Protein AF-A0A183FM15-F1 (afdb_monomer)

Structure (mmCIF, N/CA/C/O backbone):
data_AF-A0A183FM15-F1
#
_entry.id   AF-A0A183FM15-F1
#
loop_
_atom_site.group_PDB
_atom_site.id
_atom_site.type_symbol
_atom_site.label_atom_id
_atom_site.label_alt_id
_atom_site.label_comp_id
_atom_site.label_asym_id
_atom_site.label_entity_id
_atom_site.label_seq_id
_atom_site.pdbx_PDB_ins_code
_atom_site.Cartn_x
_atom_site.Cartn_y
_atom_site.Cartn_z
_atom_site.occupancy
_atom_site.B_iso_or_equiv
_atom_site.auth_seq_id
_atom_site.auth_comp_id
_atom_site.auth_asym_id
_atom_site.auth_atom_id
_atom_site.pdbx_PDB_model_num
ATOM 1 N N . MET A 1 1 ? -19.525 -18.033 -9.814 1.00 33.06 1 MET A N 1
ATOM 2 C CA . MET A 1 1 ? -18.893 -18.581 -11.032 1.00 33.06 1 MET A CA 1
ATOM 3 C C . MET A 1 1 ? -17.679 -17.726 -11.355 1.00 33.06 1 MET A C 1
ATOM 5 O O . MET A 1 1 ? -17.837 -16.524 -11.464 1.00 33.06 1 MET A O 1
ATOM 9 N N . ALA A 1 2 ? -16.515 -18.381 -11.369 1.00 27.75 2 ALA A N 1
ATOM 10 C CA . ALA A 1 2 ? -15.195 -18.027 -11.904 1.00 27.75 2 ALA A CA 1
ATOM 11 C C . ALA A 1 2 ? -14.750 -16.550 -12.046 1.00 27.75 2 ALA A C 1
ATOM 13 O O . ALA A 1 2 ? -15.347 -15.742 -12.746 1.00 27.75 2 ALA A O 1
ATOM 14 N N . ALA A 1 3 ? -13.592 -16.297 -11.431 1.00 31.48 3 ALA A N 1
ATOM 15 C CA . ALA A 1 3 ? -12.731 -15.124 -11.495 1.00 31.48 3 ALA A CA 1
ATOM 16 C C . ALA A 1 3 ? -12.462 -14.565 -12.906 1.00 31.48 3 ALA A C 1
ATOM 18 O O . ALA A 1 3 ? -12.128 -15.308 -13.826 1.00 31.48 3 ALA A O 1
ATOM 19 N N . LEU A 1 4 ? -12.442 -13.233 -13.011 1.00 40.84 4 LEU A N 1
ATOM 20 C CA . LEU A 1 4 ? -11.706 -12.497 -14.042 1.00 40.84 4 LEU A CA 1
ATOM 21 C C . LEU A 1 4 ? -10.477 -11.833 -13.401 1.00 40.84 4 LEU A C 1
ATOM 23 O O . LEU A 1 4 ? -10.386 -10.617 -13.299 1.00 40.84 4 LEU A O 1
ATOM 27 N N . ASN A 1 5 ? -9.527 -12.656 -12.952 1.00 41.09 5 ASN A N 1
ATOM 28 C CA . ASN A 1 5 ? -8.159 -12.213 -12.681 1.00 41.09 5 ASN A CA 1
ATOM 29 C C . ASN A 1 5 ? -7.360 -12.347 -13.982 1.00 41.09 5 ASN A C 1
ATOM 31 O O . ASN A 1 5 ? -6.697 -13.358 -14.210 1.00 41.09 5 ASN A O 1
ATOM 35 N N . GLY A 1 6 ? -7.469 -11.351 -14.861 1.00 38.94 6 GLY A N 1
ATOM 36 C CA . GLY A 1 6 ? -6.553 -11.195 -15.990 1.00 38.94 6 GLY A CA 1
ATOM 37 C C . GLY A 1 6 ? -5.260 -10.544 -15.503 1.00 38.94 6 GLY A C 1
ATOM 38 O O . GLY A 1 6 ? -5.298 -9.491 -14.874 1.00 38.94 6 GLY A O 1
ATOM 39 N N . ASN A 1 7 ? -4.116 -11.176 -15.750 1.00 48.12 7 ASN A N 1
ATOM 40 C CA . ASN A 1 7 ? -2.805 -10.643 -15.392 1.00 48.12 7 ASN A CA 1
ATOM 41 C C . ASN A 1 7 ? -2.542 -9.343 -16.182 1.00 48.12 7 ASN A C 1
ATOM 43 O O . ASN A 1 7 ? -2.757 -9.309 -17.391 1.00 48.12 7 ASN A O 1
ATOM 47 N N . LEU A 1 8 ? -2.037 -8.284 -15.539 1.00 45.34 8 LEU A N 1
ATOM 48 C CA . LEU A 1 8 ? -1.650 -7.024 -16.201 1.00 45.34 8 LEU A CA 1
ATOM 49 C C . LEU A 1 8 ? -0.622 -7.255 -17.333 1.00 45.34 8 LEU A C 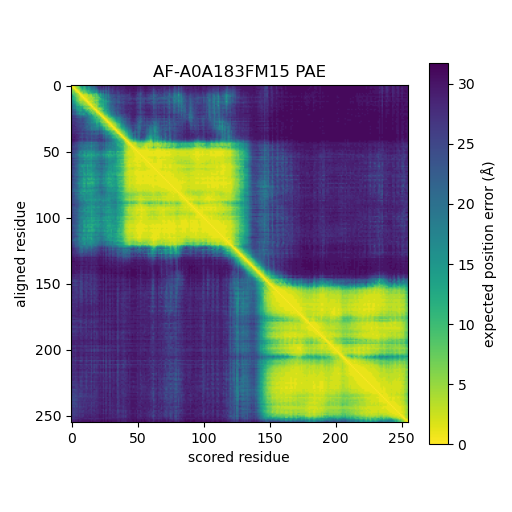1
ATOM 51 O O . LEU A 1 8 ? -0.590 -6.525 -18.323 1.00 45.34 8 LEU A O 1
ATOM 55 N N . ALA A 1 9 ? 0.167 -8.334 -17.238 1.00 48.84 9 ALA A N 1
ATOM 56 C CA . ALA A 1 9 ? 1.043 -8.794 -18.316 1.00 48.84 9 ALA A CA 1
ATOM 57 C C . ALA A 1 9 ? 0.271 -9.278 -19.562 1.00 48.84 9 ALA A C 1
ATOM 59 O O . ALA A 1 9 ? 0.724 -9.036 -20.681 1.00 48.84 9 ALA A O 1
ATOM 60 N N . ASP A 1 10 ? -0.896 -9.901 -19.379 1.00 41.28 10 ASP A N 1
ATOM 61 C CA . ASP A 1 10 ? -1.760 -10.376 -20.469 1.00 41.28 10 ASP A CA 1
ATOM 62 C C . ASP A 1 10 ? -2.528 -9.208 -21.115 1.00 41.28 10 ASP A C 1
ATOM 64 O O . ASP A 1 10 ? -2.767 -9.208 -22.323 1.00 41.28 10 ASP A O 1
ATOM 68 N N . GLN A 1 11 ? -2.856 -8.161 -20.347 1.00 42.97 11 GLN A N 1
ATOM 69 C CA . GLN A 1 11 ? -3.467 -6.933 -20.878 1.00 42.97 11 GLN A CA 1
ATOM 70 C C . GLN A 1 11 ? -2.485 -6.116 -21.739 1.00 42.97 11 GLN A C 1
ATOM 72 O O . GLN A 1 11 ? -2.862 -5.640 -22.812 1.00 42.97 11 GLN A O 1
ATOM 77 N N . LEU A 1 12 ? -1.207 -6.036 -21.344 1.00 50.72 12 LEU A N 1
ATOM 78 C CA . LEU A 1 12 ? -0.145 -5.411 -22.148 1.00 50.72 12 LEU A CA 1
ATOM 79 C C . LEU A 1 12 ? 0.210 -6.231 -23.402 1.00 50.72 12 LEU A C 1
ATOM 81 O O . LEU A 1 12 ? 0.475 -5.657 -24.460 1.00 50.72 12 LEU A O 1
ATOM 85 N N . GLN A 1 13 ? 0.163 -7.567 -23.330 1.00 47.91 13 GLN A N 1
ATOM 86 C CA . GLN A 1 13 ? 0.315 -8.427 -24.513 1.00 47.91 13 GLN A CA 1
ATOM 87 C C . GLN A 1 13 ? -0.858 -8.284 -25.494 1.00 47.91 13 GLN A C 1
ATOM 89 O O . GLN A 1 13 ? -0.636 -8.266 -26.705 1.00 47.91 13 GLN A O 1
ATOM 94 N N . ASN A 1 14 ? -2.084 -8.095 -25.000 1.00 39.09 14 ASN A N 1
ATOM 95 C CA . ASN A 1 14 ? -3.244 -7.846 -25.857 1.00 39.09 14 ASN A CA 1
ATOM 96 C C . ASN A 1 14 ? -3.204 -6.466 -26.539 1.00 39.09 14 ASN A C 1
ATOM 98 O O . ASN A 1 14 ? -3.575 -6.368 -27.709 1.00 39.09 14 ASN A O 1
ATOM 102 N N . GLN A 1 15 ? -2.671 -5.420 -25.898 1.00 42.69 15 GLN A N 1
ATOM 103 C CA . GLN A 1 15 ? -2.445 -4.128 -26.570 1.00 42.69 15 GLN A CA 1
ATOM 104 C C . GLN A 1 15 ? -1.377 -4.192 -27.676 1.00 42.69 15 GLN A C 1
ATOM 106 O O . GLN A 1 15 ? -1.502 -3.498 -28.685 1.00 42.69 15 GLN A O 1
ATOM 111 N N . LEU A 1 16 ? -0.365 -5.057 -27.538 1.00 45.75 16 LEU A N 1
ATOM 112 C CA . LEU A 1 16 ? 0.622 -5.322 -28.594 1.00 45.75 16 LEU A CA 1
ATOM 113 C C . LEU A 1 16 ? 0.024 -6.086 -29.788 1.00 45.75 16 LEU A C 1
ATOM 115 O O . LEU A 1 16 ? 0.563 -6.008 -30.887 1.00 45.75 16 LEU A O 1
ATOM 119 N N . SER A 1 17 ? -1.088 -6.806 -29.614 1.00 37.91 17 SER A N 1
ATOM 120 C CA . SER A 1 17 ? -1.775 -7.475 -30.730 1.00 37.91 17 SER A CA 1
ATOM 121 C C . SER A 1 17 ? -2.617 -6.506 -31.572 1.00 37.91 17 SER A C 1
ATOM 123 O O . SER A 1 17 ? -2.637 -6.615 -32.796 1.00 37.91 17 SER A O 1
ATOM 125 N N . TYR A 1 18 ? -3.226 -5.492 -30.944 1.00 32.97 18 TYR A N 1
ATOM 126 C CA . TYR A 1 18 ? -4.086 -4.517 -31.627 1.00 32.97 18 TYR A CA 1
ATOM 127 C C . TYR A 1 18 ? -3.313 -3.492 -32.473 1.00 32.97 18 TYR A C 1
ATOM 129 O O . TYR A 1 18 ? -3.820 -3.042 -33.497 1.00 32.97 18 TYR A O 1
ATOM 137 N N . THR A 1 19 ? -2.075 -3.147 -32.107 1.00 40.25 19 THR A N 1
ATOM 138 C CA . THR A 1 19 ? -1.231 -2.219 -32.887 1.00 40.25 19 THR A CA 1
ATOM 139 C C . THR A 1 19 ? -0.545 -2.878 -34.088 1.00 40.25 19 THR A C 1
ATOM 141 O O . THR A 1 19 ? -0.172 -2.186 -35.035 1.00 40.25 19 THR A O 1
ATOM 144 N N . ASN A 1 20 ? -0.426 -4.210 -34.096 1.00 40.94 20 ASN A N 1
ATOM 145 C CA . ASN A 1 20 ? 0.216 -4.975 -35.172 1.00 40.94 20 ASN A CA 1
ATOM 146 C C . ASN A 1 20 ? -0.693 -5.263 -36.383 1.00 40.94 20 ASN A C 1
ATOM 148 O O . ASN A 1 20 ? -0.202 -5.726 -37.407 1.00 40.94 20 ASN A O 1
ATOM 152 N N . LEU A 1 21 ? -1.995 -4.964 -36.317 1.00 39.78 21 LEU A N 1
ATOM 153 C CA . LEU A 1 21 ? -2.922 -5.187 -37.439 1.00 39.78 21 LEU A CA 1
ATOM 154 C C . LEU A 1 21 ? -3.028 -4.013 -38.427 1.00 39.78 21 LEU A C 1
ATOM 156 O O . LEU A 1 21 ? -3.631 -4.178 -39.483 1.00 39.78 21 LEU A O 1
ATOM 160 N N . GLN A 1 22 ? -2.448 -2.844 -38.130 1.00 41.50 22 GLN A N 1
ATOM 161 C CA . GLN A 1 22 ? -2.598 -1.649 -38.981 1.00 41.50 22 GLN A CA 1
ATOM 162 C C . GLN A 1 22 ? -1.353 -1.239 -39.771 1.00 41.50 22 GLN A C 1
ATOM 164 O O . GLN A 1 22 ? -1.470 -0.412 -40.667 1.00 41.50 22 GLN A O 1
ATOM 169 N N . ASN A 1 23 ? -0.186 -1.832 -39.523 1.00 41.31 23 ASN A N 1
ATOM 170 C CA . ASN A 1 23 ? 1.022 -1.540 -40.294 1.00 41.31 23 ASN A CA 1
ATOM 171 C C . ASN A 1 23 ? 1.706 -2.855 -40.652 1.00 41.31 23 ASN A C 1
ATOM 173 O O . ASN A 1 23 ? 2.381 -3.439 -39.811 1.00 41.31 23 ASN A O 1
ATOM 177 N N . GLY A 1 24 ? 1.493 -3.322 -41.886 1.00 35.66 24 GLY A N 1
ATOM 178 C CA . GLY A 1 24 ? 2.032 -4.570 -42.435 1.00 35.66 24 GLY A CA 1
ATOM 179 C C . GLY A 1 24 ? 3.560 -4.604 -42.503 1.00 35.66 24 GLY A C 1
A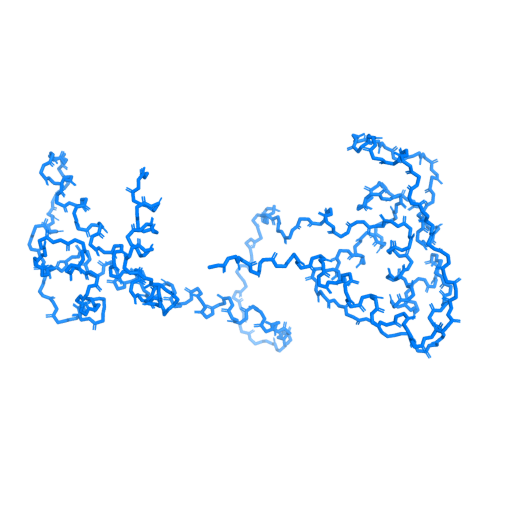TOM 180 O O . GLY A 1 24 ? 4.146 -4.529 -43.579 1.00 35.66 24 GLY A O 1
ATOM 181 N N . VAL A 1 25 ? 4.205 -4.729 -41.347 1.00 39.06 25 VAL A N 1
ATOM 182 C CA . VAL A 1 25 ? 5.622 -5.038 -41.204 1.00 39.06 25 VAL A CA 1
ATOM 183 C C . VAL A 1 25 ? 5.695 -6.472 -40.696 1.00 39.06 25 VAL A C 1
ATOM 185 O O . VAL A 1 25 ? 5.406 -6.737 -39.532 1.00 39.06 25 VAL A O 1
ATOM 188 N N . ASP A 1 26 ? 6.072 -7.398 -41.578 1.00 33.69 26 ASP A N 1
ATOM 189 C CA . ASP A 1 26 ? 6.400 -8.783 -41.229 1.00 33.69 26 ASP A CA 1
ATOM 190 C C . ASP A 1 26 ? 7.630 -8.812 -40.305 1.00 33.69 26 ASP A C 1
ATOM 192 O O . ASP A 1 26 ? 8.767 -9.055 -40.717 1.00 33.69 26 ASP A O 1
ATOM 196 N N . ILE A 1 27 ? 7.418 -8.558 -39.015 1.00 41.34 27 ILE A N 1
ATOM 197 C CA . ILE A 1 27 ? 8.389 -8.888 -37.979 1.00 41.34 27 ILE A CA 1
ATOM 198 C C . ILE A 1 27 ? 8.186 -10.367 -37.682 1.00 41.34 27 ILE A C 1
ATOM 200 O O . ILE A 1 27 ? 7.326 -10.751 -36.888 1.00 41.34 27 ILE A O 1
ATOM 204 N N . LYS A 1 28 ? 8.986 -11.217 -38.336 1.00 34.47 28 LYS A N 1
ATOM 205 C CA . LYS A 1 28 ? 9.075 -12.633 -37.970 1.00 34.47 28 LYS A CA 1
ATOM 206 C C . LYS A 1 28 ? 9.344 -12.725 -36.463 1.00 34.47 28 LYS A C 1
ATOM 208 O O . LYS A 1 28 ? 10.346 -12.164 -36.009 1.00 34.47 28 LYS A O 1
ATOM 213 N N . PRO A 1 29 ? 8.506 -13.431 -35.684 1.00 35.16 29 PRO A N 1
ATOM 214 C CA . PRO A 1 29 ? 8.781 -13.666 -34.278 1.00 35.16 29 PRO A CA 1
ATOM 215 C C . PRO A 1 29 ? 10.111 -14.410 -34.184 1.00 35.16 29 PRO A C 1
ATOM 217 O O . PRO A 1 29 ? 10.229 -15.542 -34.657 1.00 35.16 29 PRO A O 1
ATOM 220 N N . PHE A 1 30 ? 11.135 -13.784 -33.603 1.00 38.97 30 PHE A N 1
ATOM 221 C CA . PHE A 1 30 ? 12.316 -14.533 -33.208 1.00 38.97 30 PHE A CA 1
ATOM 222 C C . PHE A 1 30 ? 11.880 -15.453 -32.069 1.00 38.97 30 PHE A C 1
ATOM 224 O O . PHE A 1 30 ? 11.648 -15.009 -30.944 1.00 38.97 30 PHE A O 1
ATOM 231 N N . ALA A 1 31 ? 11.680 -16.731 -32.390 1.00 36.25 31 ALA A N 1
ATOM 232 C CA . ALA A 1 31 ? 11.340 -17.742 -31.408 1.00 36.25 31 ALA A CA 1
ATOM 233 C C . ALA A 1 31 ? 12.449 -17.771 -30.342 1.00 36.25 31 ALA A C 1
ATOM 235 O O . ALA A 1 31 ? 13.625 -17.919 -30.694 1.00 36.25 31 ALA A O 1
ATOM 236 N N . PRO A 1 32 ? 12.126 -17.625 -29.046 1.00 39.53 32 PRO A N 1
ATOM 237 C CA . PRO A 1 32 ? 13.137 -17.727 -28.012 1.00 39.53 32 PRO A CA 1
ATOM 238 C C . PRO A 1 32 ? 13.682 -19.156 -28.017 1.00 39.53 32 PRO A C 1
ATOM 240 O O . PRO A 1 32 ? 12.968 -20.111 -27.708 1.00 39.53 32 PRO A O 1
ATOM 243 N N . SER A 1 33 ? 14.956 -19.301 -28.389 1.00 33.72 33 SER A N 1
ATOM 244 C CA . SER A 1 33 ? 15.674 -20.568 -28.276 1.00 33.72 33 SER A CA 1
ATOM 245 C C . SER A 1 33 ? 15.550 -21.108 -26.837 1.00 33.72 33 SER A C 1
ATOM 247 O O . SER A 1 33 ? 15.727 -20.335 -25.885 1.00 33.72 33 SER A O 1
ATOM 249 N N . PRO A 1 34 ? 15.284 -22.417 -26.638 1.00 39.69 34 PRO A N 1
ATOM 250 C CA . PRO A 1 34 ? 15.091 -23.030 -25.316 1.00 39.69 34 PRO A CA 1
ATOM 251 C C . PRO A 1 34 ? 16.274 -22.871 -24.344 1.00 39.69 34 PRO A C 1
ATOM 253 O O . PRO A 1 34 ? 16.141 -23.153 -23.152 1.00 39.69 34 PRO A O 1
ATOM 256 N N . SER A 1 35 ? 17.428 -22.400 -24.820 1.00 40.78 35 SER A N 1
ATOM 257 C CA . SER A 1 35 ? 18.676 -22.355 -24.056 1.00 40.78 35 SER A CA 1
ATOM 258 C C . SER A 1 35 ? 18.833 -21.153 -23.112 1.00 40.78 35 SER A C 1
ATOM 260 O O . SER A 1 35 ? 19.765 -21.156 -22.314 1.00 40.78 35 SER A O 1
ATOM 262 N N . TYR A 1 36 ? 17.942 -20.149 -23.123 1.00 46.47 36 TYR A N 1
ATOM 263 C CA . TYR A 1 36 ? 18.077 -18.980 -22.225 1.00 46.47 36 TYR A CA 1
ATOM 264 C C . TYR A 1 36 ? 17.435 -19.168 -20.837 1.00 46.47 36 TYR A C 1
ATOM 266 O O . TYR A 1 36 ? 17.672 -18.385 -19.920 1.00 46.47 36 TYR A O 1
ATOM 274 N N . LYS A 1 37 ? 16.632 -20.226 -20.640 1.00 40.34 37 LYS A N 1
ATOM 275 C CA . LYS A 1 37 ? 15.899 -20.462 -19.378 1.00 40.34 37 LYS A CA 1
ATOM 276 C C . LYS A 1 37 ? 16.692 -21.202 -18.295 1.00 40.34 37 LYS A C 1
ATOM 278 O O . LYS A 1 37 ? 16.152 -21.464 -17.223 1.00 40.34 37 LYS A O 1
ATOM 283 N N . ARG A 1 38 ? 17.973 -21.511 -18.510 1.00 43.22 38 ARG A N 1
ATOM 284 C CA . ARG A 1 38 ? 18.841 -22.073 -17.464 1.00 43.22 38 ARG A CA 1
ATOM 285 C C . ARG A 1 38 ? 20.051 -21.169 -17.247 1.00 43.22 38 ARG A C 1
ATOM 287 O O . ARG A 1 38 ? 20.854 -20.990 -18.150 1.00 43.22 38 ARG A O 1
ATOM 294 N N . MET A 1 39 ? 20.200 -20.707 -16.000 1.00 45.22 39 MET A N 1
ATOM 295 C CA . MET A 1 39 ? 21.363 -20.011 -15.414 1.00 45.22 39 MET A CA 1
ATOM 296 C C . MET A 1 39 ? 21.304 -18.472 -15.341 1.00 45.22 39 MET A C 1
ATOM 298 O O . MET A 1 39 ? 22.256 -17.787 -15.699 1.00 45.22 39 MET A O 1
ATOM 302 N N . ALA A 1 40 ? 20.263 -17.924 -14.706 1.00 46.84 40 ALA A N 1
ATOM 303 C CA . ALA A 1 40 ? 20.297 -16.577 -14.111 1.00 46.84 40 ALA A CA 1
ATOM 304 C C . ALA A 1 40 ? 21.037 -16.550 -12.748 1.00 46.84 40 ALA A C 1
ATOM 306 O O . ALA A 1 40 ? 20.628 -15.878 -11.804 1.00 46.84 40 ALA A O 1
ATOM 307 N N . GLN A 1 41 ? 22.133 -17.304 -12.617 1.00 51.22 41 GLN A N 1
ATOM 308 C CA . GLN A 1 41 ? 23.032 -17.231 -11.463 1.00 51.22 41 GLN A CA 1
ATOM 309 C C . GLN A 1 41 ? 24.186 -16.291 -11.807 1.00 51.22 41 GLN A C 1
ATOM 311 O O . GLN A 1 41 ? 25.064 -16.678 -12.566 1.00 51.22 41 GLN A O 1
ATOM 316 N N . ARG A 1 42 ? 24.154 -15.060 -11.269 1.00 55.34 42 ARG A N 1
ATOM 317 C CA . ARG A 1 42 ? 25.281 -14.113 -11.082 1.00 55.34 42 ARG A CA 1
ATOM 318 C C . ARG A 1 42 ? 26.471 -14.229 -12.063 1.00 55.34 42 ARG A C 1
ATOM 320 O O . ARG A 1 42 ? 27.624 -14.191 -11.634 1.00 55.34 42 ARG A O 1
ATOM 327 N N . ARG A 1 43 ? 26.242 -14.341 -13.374 1.00 69.19 43 ARG A N 1
ATOM 328 C CA . ARG A 1 43 ? 27.341 -14.305 -14.346 1.00 69.19 43 ARG A CA 1
ATOM 329 C C . ARG A 1 43 ? 27.817 -12.863 -14.468 1.00 69.19 43 ARG A C 1
ATOM 331 O O . ARG A 1 43 ? 27.022 -11.970 -14.760 1.00 69.19 43 ARG A O 1
ATOM 338 N N . LYS A 1 44 ? 29.107 -12.630 -14.218 1.00 76.25 44 LYS A N 1
ATOM 339 C CA . LYS A 1 44 ? 29.750 -11.371 -14.605 1.00 76.25 44 LYS A CA 1
ATOM 340 C C . LYS A 1 44 ? 29.701 -11.280 -16.131 1.00 76.25 44 LYS A C 1
ATOM 342 O O . 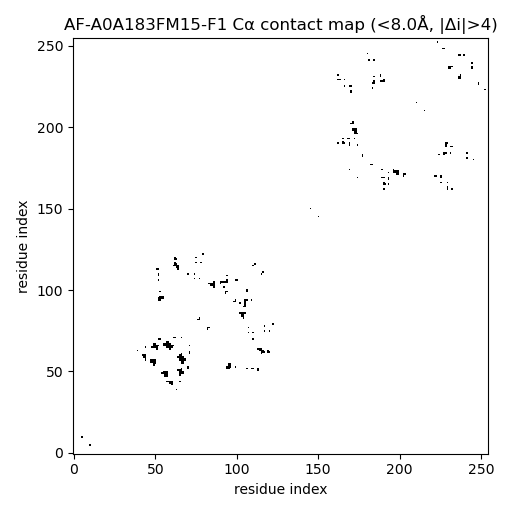LYS A 1 44 ? 29.904 -12.281 -16.815 1.00 76.25 44 LYS A O 1
ATOM 347 N N . VAL A 1 45 ? 29.375 -10.100 -16.641 1.00 84.94 45 VAL A N 1
ATOM 348 C CA . VAL A 1 45 ? 29.479 -9.820 -18.074 1.00 84.94 45 VAL A CA 1
ATOM 349 C C . VAL A 1 45 ? 30.962 -9.892 -18.467 1.00 84.94 45 VAL A C 1
ATOM 351 O O . VAL A 1 45 ? 31.779 -9.384 -17.694 1.00 84.94 45 VAL A O 1
ATOM 354 N N . PRO A 1 46 ? 31.324 -10.539 -19.593 1.00 86.25 46 PRO A N 1
ATOM 355 C CA . PRO A 1 46 ? 32.697 -10.545 -20.089 1.00 86.25 46 PRO A CA 1
ATOM 356 C C . PRO A 1 46 ? 33.261 -9.131 -20.240 1.00 86.25 46 PRO A C 1
ATOM 358 O O . PRO A 1 46 ? 32.539 -8.182 -20.552 1.00 86.25 46 PRO A O 1
ATOM 361 N N . GLU A 1 47 ? 34.561 -8.981 -20.009 1.00 84.88 47 GLU A N 1
ATOM 362 C CA . GLU A 1 47 ? 35.231 -7.699 -20.200 1.00 84.88 47 GLU A CA 1
ATOM 363 C C . GLU A 1 47 ? 35.155 -7.279 -21.675 1.00 84.88 47 GLU A C 1
ATOM 365 O O . GLU A 1 47 ? 35.408 -8.080 -22.572 1.00 84.88 47 GLU A O 1
ATOM 370 N N . GLY A 1 48 ? 34.754 -6.031 -21.925 1.00 88.44 48 GLY A N 1
ATOM 371 C CA . GLY A 1 48 ? 34.572 -5.509 -23.282 1.00 88.44 48 GLY A CA 1
ATOM 372 C C . GLY A 1 48 ? 33.228 -5.837 -23.947 1.00 88.44 48 GLY A C 1
ATOM 373 O O . GLY A 1 48 ? 32.997 -5.375 -25.062 1.00 88.44 48 GLY A O 1
ATOM 374 N N . GLU A 1 49 ? 32.321 -6.566 -23.287 1.00 93.88 49 GLU A N 1
ATOM 375 C CA . GLU A 1 49 ? 30.978 -6.821 -23.826 1.00 93.88 49 GLU A CA 1
ATOM 376 C C . GLU A 1 49 ? 30.213 -5.508 -24.066 1.00 93.88 49 GLU A C 1
ATOM 378 O O . GLU A 1 49 ? 30.210 -4.587 -23.237 1.00 93.88 49 GLU A O 1
ATOM 383 N N . LEU A 1 50 ? 29.507 -5.428 -25.194 1.00 96.88 50 LEU A N 1
ATOM 384 C CA . LEU A 1 50 ? 28.737 -4.249 -25.573 1.00 96.88 50 LEU A CA 1
ATOM 385 C C . LEU A 1 50 ? 27.270 -4.366 -25.150 1.00 96.88 50 LEU A C 1
ATOM 387 O O . LEU A 1 50 ? 26.662 -5.429 -25.112 1.00 96.88 50 LEU A O 1
ATOM 391 N N . CYS A 1 51 ? 26.664 -3.225 -24.846 1.00 97.62 51 CYS A N 1
ATOM 392 C CA . CYS A 1 51 ? 25.250 -3.106 -24.534 1.00 97.62 51 CYS A CA 1
ATOM 393 C C . CYS A 1 51 ? 24.414 -3.496 -25.754 1.00 97.62 51 CYS A C 1
ATOM 395 O O . CYS A 1 51 ? 24.444 -2.789 -26.762 1.00 97.62 51 CYS A O 1
ATOM 397 N N . ALA A 1 52 ? 23.576 -4.525 -25.620 1.00 96.88 52 ALA A N 1
ATOM 398 C CA . ALA A 1 52 ? 22.734 -5.024 -26.710 1.00 96.88 52 ALA A CA 1
ATOM 399 C C . ALA A 1 52 ? 21.805 -3.947 -27.318 1.00 96.88 52 ALA A C 1
ATOM 401 O O . ALA A 1 52 ? 21.405 -4.030 -28.476 1.00 96.88 52 ALA A O 1
ATOM 402 N N . VAL A 1 53 ? 21.480 -2.892 -26.560 1.00 97.94 53 VAL A N 1
ATOM 403 C CA . VAL A 1 53 ? 20.590 -1.811 -27.012 1.00 97.94 53 VAL A CA 1
ATOM 404 C C . VAL A 1 53 ? 21.328 -0.732 -27.810 1.00 97.94 53 VAL A C 1
ATOM 406 O O . VAL A 1 53 ? 20.851 -0.302 -28.854 1.00 97.94 53 VAL A O 1
ATOM 409 N N . CYS A 1 54 ? 22.467 -0.238 -27.321 1.00 97.19 54 CYS A N 1
ATOM 410 C CA . CYS A 1 54 ? 23.105 0.969 -27.877 1.00 97.19 54 CYS A CA 1
ATOM 411 C C . CYS A 1 54 ? 24.599 0.820 -28.174 1.00 97.19 54 CYS A C 1
ATOM 413 O O . CYS A 1 54 ? 25.242 1.810 -28.516 1.00 97.19 54 CYS A O 1
ATOM 415 N N . SER A 1 55 ? 25.151 -0.377 -27.995 1.00 96.94 55 SER A N 1
ATOM 416 C CA . SER A 1 55 ? 26.555 -0.712 -28.251 1.00 96.94 55 SER A CA 1
ATOM 417 C C . SER A 1 55 ? 27.586 0.087 -27.437 1.00 96.94 55 SER A C 1
ATOM 419 O O . SER A 1 55 ? 28.766 0.084 -27.755 1.00 96.94 55 SER A O 1
ATOM 421 N N . ASP A 1 56 ? 27.159 0.779 -26.377 1.00 97.12 56 ASP A N 1
ATOM 422 C CA . ASP A 1 56 ? 28.052 1.325 -25.344 1.00 97.12 56 ASP A CA 1
ATOM 423 C C . ASP A 1 56 ? 28.562 0.197 -24.436 1.00 97.12 56 ASP A C 1
ATOM 425 O O . ASP A 1 56 ? 27.941 -0.860 -24.393 1.00 97.12 56 ASP A O 1
ATOM 429 N N . LEU A 1 57 ? 29.624 0.413 -23.662 1.00 96.94 57 LEU A N 1
ATOM 430 C CA . LEU A 1 57 ? 30.183 -0.638 -22.804 1.00 96.94 57 LEU A CA 1
ATOM 431 C C . LEU A 1 57 ? 29.136 -1.148 -21.794 1.00 96.94 57 LEU A C 1
ATOM 433 O O . LEU A 1 57 ? 28.511 -0.359 -21.070 1.00 96.94 57 LEU A O 1
ATOM 437 N N . ALA A 1 58 ? 28.906 -2.463 -21.765 1.00 96.69 58 ALA A N 1
ATOM 438 C CA . ALA A 1 58 ? 27.974 -3.073 -20.827 1.00 96.69 58 ALA A CA 1
ATOM 439 C C . ALA A 1 58 ? 28.565 -3.065 -19.413 1.00 96.69 58 ALA A C 1
ATOM 441 O O . ALA A 1 58 ? 29.737 -3.359 -19.201 1.00 96.69 58 ALA A O 1
ATOM 442 N N . THR A 1 59 ? 27.736 -2.736 -18.422 1.00 94.69 59 THR A N 1
ATOM 443 C CA . THR A 1 59 ? 28.153 -2.719 -17.008 1.00 94.69 59 THR A CA 1
ATOM 444 C C . THR A 1 59 ? 27.711 -3.970 -16.256 1.00 94.69 59 THR A C 1
ATOM 446 O O . THR A 1 59 ? 28.106 -4.185 -15.114 1.00 94.69 59 THR A O 1
ATOM 449 N N . GLY A 1 60 ? 26.849 -4.780 -16.868 1.00 93.69 60 GLY A N 1
ATOM 450 C CA . GLY A 1 60 ? 26.274 -5.969 -16.262 1.00 93.69 60 GLY A CA 1
ATOM 451 C C . GLY A 1 60 ? 25.075 -6.490 -17.049 1.00 93.69 60 GLY A C 1
ATOM 452 O O . GLY A 1 60 ? 24.636 -5.879 -18.028 1.00 93.69 60 GLY A O 1
ATOM 453 N N . TYR A 1 61 ? 24.542 -7.624 -16.598 1.00 94.12 61 TYR A N 1
ATOM 454 C CA . TYR A 1 61 ? 23.233 -8.099 -17.024 1.00 94.12 61 TYR A CA 1
ATOM 455 C C . TYR A 1 61 ? 22.169 -7.351 -16.222 1.00 94.12 61 TYR A C 1
ATOM 457 O O . TYR A 1 61 ? 22.031 -7.568 -15.018 1.00 94.12 61 TYR A O 1
ATOM 465 N N . HIS A 1 62 ? 21.418 -6.471 -16.880 1.00 94.50 62 HIS A N 1
ATOM 466 C 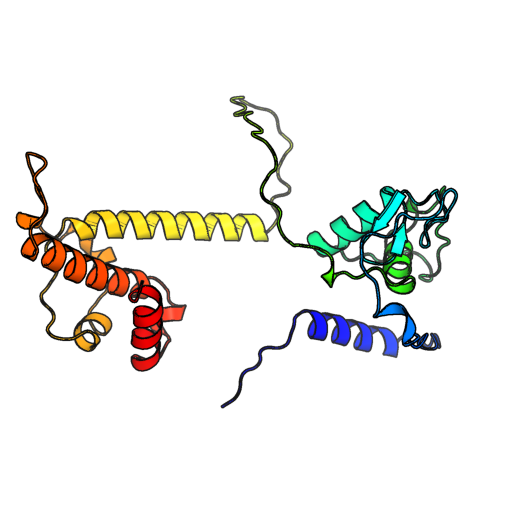CA . HIS A 1 62 ? 20.283 -5.774 -16.274 1.00 94.50 62 HIS A CA 1
ATOM 467 C C . HIS A 1 62 ? 19.011 -6.209 -16.986 1.00 94.50 62 HIS A C 1
ATOM 469 O O . HIS A 1 62 ? 18.960 -6.204 -18.213 1.00 94.50 62 HIS A O 1
ATOM 475 N N . TYR A 1 63 ? 18.004 -6.612 -16.210 1.00 94.12 63 TYR A N 1
ATOM 476 C CA . TYR A 1 63 ? 16.723 -7.099 -16.738 1.00 94.12 63 TYR A CA 1
ATOM 477 C C . TYR A 1 63 ? 16.888 -8.249 -17.743 1.00 94.12 63 TYR A C 1
ATOM 479 O O . TYR A 1 63 ? 16.163 -8.337 -18.722 1.00 94.12 63 TYR A O 1
ATOM 487 N N . GLY A 1 64 ? 17.878 -9.117 -17.516 1.00 91.50 64 GLY A N 1
ATOM 488 C CA . GLY A 1 64 ? 18.114 -10.301 -18.340 1.00 91.50 64 GLY A CA 1
ATOM 489 C C . GLY A 1 64 ? 19.072 -10.117 -19.519 1.00 91.50 64 GLY A C 1
ATOM 490 O O . GLY A 1 64 ? 19.408 -11.123 -20.129 1.00 91.50 64 GLY A O 1
ATOM 491 N N . VAL A 1 65 ? 19.578 -8.910 -19.815 1.00 94.25 65 VAL A N 1
ATOM 492 C CA . VAL A 1 65 ? 20.458 -8.666 -20.983 1.00 94.25 65 VAL A CA 1
ATOM 493 C C . VAL A 1 65 ? 21.703 -7.847 -20.637 1.00 94.25 65 VAL A C 1
ATOM 495 O O . VAL A 1 65 ? 21.664 -6.971 -19.764 1.00 94.25 65 VAL A O 1
ATOM 498 N N . ALA A 1 66 ? 22.806 -8.089 -21.351 1.00 96.44 66 ALA A N 1
ATOM 499 C CA . ALA A 1 66 ? 24.018 -7.278 -21.246 1.00 96.44 66 ALA A CA 1
ATOM 500 C C . ALA A 1 66 ? 23.717 -5.831 -21.668 1.00 96.44 66 ALA A C 1
ATOM 502 O O . ALA A 1 66 ? 23.339 -5.547 -22.808 1.00 96.44 66 ALA A O 1
ATOM 503 N N . SER A 1 67 ? 23.822 -4.895 -20.724 1.00 96.94 67 SER A N 1
ATOM 504 C CA . SER A 1 67 ? 23.443 -3.504 -20.964 1.00 96.94 67 SER A CA 1
ATOM 505 C C . SER A 1 67 ? 24.263 -2.503 -20.157 1.00 96.94 67 SER A C 1
ATOM 507 O O . SER A 1 67 ? 24.862 -2.808 -19.127 1.00 96.94 67 SER A O 1
ATOM 509 N N . CYS A 1 68 ? 24.311 -1.269 -20.655 1.00 97.69 68 CYS A N 1
ATOM 510 C CA . CYS A 1 68 ? 24.949 -0.148 -19.976 1.00 97.69 68 CYS A CA 1
ATOM 511 C C . CYS A 1 68 ? 24.005 0.491 -18.943 1.00 97.69 68 CYS A C 1
ATOM 513 O O . CYS A 1 68 ? 22.777 0.365 -19.028 1.00 97.69 68 CYS A O 1
ATOM 515 N N . ASN A 1 69 ? 24.562 1.286 -18.024 1.00 97.06 69 ASN A N 1
ATOM 516 C CA . ASN A 1 69 ? 23.785 2.014 -17.009 1.00 97.06 69 ASN A CA 1
ATOM 517 C C . ASN A 1 69 ? 22.706 2.928 -17.616 1.00 97.06 69 ASN A C 1
ATOM 519 O O . ASN A 1 69 ? 21.623 3.071 -17.053 1.00 97.06 69 ASN A O 1
ATOM 523 N N . GLY A 1 70 ? 22.973 3.517 -18.785 1.00 97.44 70 GLY A N 1
ATOM 524 C CA . GLY A 1 70 ? 22.014 4.386 -19.462 1.00 97.44 70 GLY A CA 1
ATOM 525 C C . GLY A 1 70 ? 20.754 3.645 -19.913 1.00 97.44 70 GLY A C 1
ATOM 526 O O . GLY A 1 70 ? 19.652 4.156 -19.734 1.00 97.44 70 GLY A O 1
ATOM 527 N N . CYS A 1 71 ? 20.892 2.453 -20.502 1.00 97.88 71 CYS A N 1
ATOM 528 C CA . CYS A 1 71 ? 19.742 1.664 -20.963 1.00 97.88 71 CYS A CA 1
ATOM 529 C C . CYS A 1 71 ? 19.036 0.949 -19.810 1.00 97.88 71 CYS A C 1
ATOM 531 O O . CYS A 1 71 ? 17.811 0.906 -19.813 1.00 97.88 71 CYS A O 1
ATOM 533 N N . LYS A 1 72 ? 19.782 0.522 -18.782 1.00 96.31 72 LYS A N 1
ATOM 534 C CA . LYS A 1 72 ? 19.223 0.051 -17.507 1.00 96.31 72 LYS A CA 1
ATOM 535 C C . LYS A 1 72 ? 18.257 1.073 -16.901 1.00 96.31 72 LYS A C 1
ATOM 537 O O . LYS A 1 72 ? 17.092 0.772 -16.664 1.00 96.31 72 LYS A O 1
ATOM 542 N N . THR A 1 73 ? 18.739 2.289 -16.641 1.00 96.44 73 THR A N 1
ATOM 543 C CA . THR A 1 73 ? 17.936 3.321 -15.971 1.00 96.44 73 THR A CA 1
ATOM 544 C C . THR A 1 73 ? 16.778 3.784 -16.845 1.00 96.44 73 THR A C 1
ATOM 546 O O . THR A 1 73 ? 15.682 3.991 -16.332 1.00 96.44 73 THR A O 1
ATOM 549 N N . PHE A 1 74 ? 17.005 3.920 -18.156 1.00 97.81 74 PHE A N 1
ATOM 550 C CA . PHE A 1 74 ? 15.950 4.258 -19.107 1.00 97.81 74 PHE A CA 1
ATOM 551 C C . PHE A 1 74 ? 14.815 3.227 -19.068 1.00 97.81 74 PHE A C 1
ATOM 553 O O . PHE A 1 74 ? 13.682 3.608 -18.804 1.00 97.81 74 PHE A O 1
ATOM 560 N N . PHE A 1 75 ? 15.132 1.936 -19.216 1.00 97.00 75 PHE A N 1
ATOM 561 C CA . PHE A 1 75 ? 14.138 0.863 -19.199 1.00 97.00 75 PHE A CA 1
ATOM 562 C C . PHE A 1 75 ? 13.336 0.835 -17.891 1.00 97.00 75 PHE A C 1
ATOM 564 O O . PHE A 1 75 ? 12.109 0.833 -17.929 1.00 97.00 75 PHE A O 1
ATOM 571 N N . ARG A 1 76 ? 14.008 0.922 -16.731 1.00 94.75 76 ARG A N 1
ATOM 572 C CA . ARG A 1 76 ? 13.320 0.978 -15.429 1.00 94.75 76 ARG A CA 1
ATOM 573 C C . ARG A 1 76 ? 12.368 2.166 -15.330 1.00 94.75 76 ARG A C 1
ATOM 575 O O . ARG A 1 76 ? 11.240 1.979 -14.903 1.00 94.75 76 ARG A O 1
ATOM 582 N N . ARG A 1 77 ? 12.816 3.376 -15.687 1.00 94.44 77 ARG A N 1
ATOM 583 C CA . ARG A 1 77 ? 11.982 4.588 -15.596 1.00 94.44 77 ARG A CA 1
ATOM 584 C C . ARG A 1 77 ? 10.772 4.506 -16.517 1.00 94.44 77 ARG A C 1
ATOM 586 O O . ARG A 1 77 ? 9.689 4.884 -16.101 1.00 94.44 77 ARG A O 1
ATOM 593 N N . THR A 1 78 ? 10.951 3.994 -17.733 1.00 94.31 78 THR A N 1
ATOM 594 C CA . THR A 1 78 ? 9.844 3.831 -18.679 1.00 94.31 78 THR A CA 1
ATOM 595 C C . THR A 1 78 ? 8.783 2.875 -18.145 1.00 94.31 78 THR A C 1
ATOM 597 O O . THR A 1 78 ? 7.610 3.214 -18.209 1.00 94.31 78 THR A O 1
ATOM 600 N N . ILE A 1 79 ? 9.184 1.735 -17.572 1.00 92.75 79 ILE A N 1
ATOM 601 C CA . ILE A 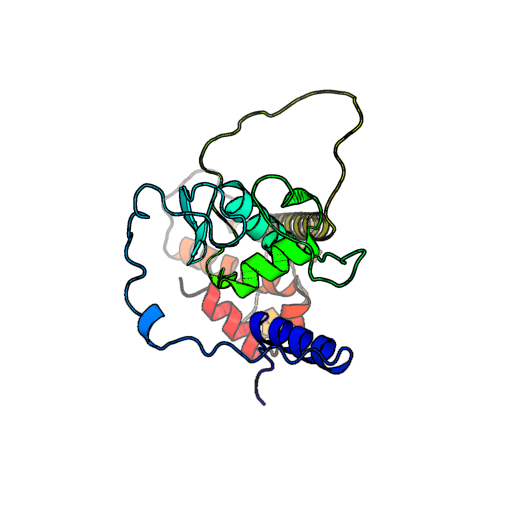1 79 ? 8.240 0.761 -17.006 1.00 92.75 79 ILE A CA 1
ATOM 602 C C . ILE A 1 79 ? 7.585 1.285 -15.721 1.00 92.75 79 ILE A C 1
ATOM 604 O O . ILE A 1 79 ? 6.369 1.262 -15.617 1.00 92.75 79 ILE A O 1
ATOM 608 N N . VAL A 1 80 ? 8.369 1.788 -14.759 1.00 88.75 80 VAL A N 1
ATOM 609 C CA . VAL A 1 80 ? 7.852 2.238 -13.448 1.00 88.75 80 VAL A CA 1
ATOM 610 C C . VAL A 1 80 ? 6.913 3.435 -13.578 1.00 88.75 80 VAL A C 1
ATOM 612 O O . VAL A 1 80 ? 5.967 3.556 -12.814 1.00 88.75 80 VAL A O 1
ATOM 615 N N . SER A 1 81 ? 7.186 4.344 -14.513 1.00 87.44 81 SER A N 1
ATOM 616 C CA . SER A 1 81 ? 6.341 5.518 -14.750 1.00 87.44 81 SER A CA 1
ATOM 617 C C . SER A 1 81 ? 5.321 5.306 -15.871 1.00 87.44 81 SER A C 1
ATOM 619 O O . SER A 1 81 ? 4.745 6.291 -16.322 1.00 87.44 81 SER A O 1
ATOM 621 N N . GLU A 1 82 ? 5.168 4.071 -16.363 1.00 88.81 82 GLU A N 1
ATOM 622 C CA . GLU A 1 82 ? 4.243 3.698 -17.445 1.00 88.81 82 GLU A CA 1
ATOM 623 C C . GLU A 1 82 ? 4.304 4.652 -18.656 1.00 88.81 82 GLU A C 1
ATOM 625 O O . GLU A 1 82 ? 3.299 5.005 -19.273 1.00 88.81 82 GLU A O 1
ATOM 630 N N . GLN A 1 83 ? 5.512 5.112 -19.003 1.00 89.12 83 GLN A N 1
ATOM 631 C CA . GLN A 1 83 ? 5.679 6.120 -20.047 1.00 89.12 83 GLN A CA 1
ATOM 632 C C . GLN A 1 83 ? 5.479 5.513 -21.431 1.00 89.12 83 GLN A C 1
ATOM 634 O O . GLN A 1 83 ? 6.198 4.600 -21.840 1.00 89.12 83 GLN A O 1
ATOM 639 N N . THR A 1 84 ? 4.569 6.106 -22.197 1.00 91.25 84 THR A N 1
ATOM 640 C CA . THR A 1 84 ? 4.382 5.810 -23.616 1.00 91.25 84 THR A CA 1
ATOM 641 C C . THR A 1 84 ? 5.131 6.833 -24.468 1.00 91.25 84 THR A C 1
ATOM 643 O O . THR A 1 84 ? 5.204 8.022 -24.155 1.00 91.25 84 THR A O 1
ATOM 646 N N . PHE A 1 85 ? 5.743 6.367 -25.556 1.00 93.88 85 PHE A N 1
ATOM 647 C CA . PHE A 1 85 ? 6.493 7.220 -26.475 1.00 93.88 85 PHE A CA 1
ATOM 648 C C . PHE A 1 85 ? 5.987 7.029 -27.897 1.00 93.88 85 PHE A C 1
ATOM 650 O O . PHE A 1 85 ? 5.747 5.901 -28.325 1.00 93.88 85 PHE A O 1
ATOM 657 N N . ILE A 1 86 ? 5.931 8.121 -28.656 1.00 93.62 86 ILE A N 1
ATOM 658 C CA . ILE A 1 86 ? 5.591 8.120 -30.080 1.00 93.62 86 ILE A CA 1
ATOM 659 C C . ILE A 1 86 ? 6.852 8.475 -30.874 1.00 93.62 86 ILE A C 1
ATOM 661 O O . ILE A 1 86 ? 7.587 9.399 -30.512 1.00 93.62 86 ILE A O 1
ATOM 665 N N . CYS A 1 87 ? 7.143 7.713 -31.930 1.00 94.62 87 CYS A N 1
ATOM 666 C CA . CYS A 1 87 ? 8.194 8.076 -32.875 1.00 94.62 87 CYS A CA 1
ATOM 667 C C . CYS A 1 87 ? 7.694 9.204 -33.781 1.00 94.62 87 CYS A C 1
ATOM 669 O O . CYS A 1 87 ? 6.585 9.129 -34.292 1.00 94.62 87 CYS A O 1
ATOM 671 N N . GLN A 1 88 ? 8.525 10.216 -34.021 1.00 94.62 88 GLN A N 1
ATOM 672 C CA . GLN A 1 88 ? 8.217 11.293 -34.973 1.00 94.62 88 GLN A CA 1
ATOM 673 C C . GLN A 1 88 ? 8.538 10.912 -36.433 1.00 94.62 88 GLN A C 1
ATOM 675 O O . GLN A 1 88 ? 8.340 11.712 -37.339 1.00 94.62 88 GLN A O 1
ATOM 680 N N . TYR A 1 89 ? 9.053 9.699 -36.649 1.00 93.00 89 TYR A N 1
ATOM 681 C CA . TYR A 1 89 ? 9.447 9.141 -37.943 1.00 93.00 89 TYR A CA 1
ATOM 682 C C . TYR A 1 89 ? 8.827 7.738 -38.100 1.00 93.00 89 TYR A C 1
ATOM 684 O O . TYR A 1 89 ? 7.759 7.462 -37.562 1.00 93.00 89 TYR A O 1
ATOM 692 N N . ASN A 1 90 ? 9.519 6.809 -38.763 1.00 92.50 90 ASN A N 1
ATOM 693 C CA . ASN A 1 90 ? 8.976 5.501 -39.149 1.00 92.50 90 ASN A CA 1
ATOM 694 C C . ASN A 1 90 ? 9.176 4.392 -38.093 1.00 92.50 90 ASN A C 1
ATOM 696 O O . ASN A 1 90 ? 9.138 3.210 -38.422 1.00 92.50 90 ASN A O 1
ATOM 700 N N . GLY A 1 91 ? 9.463 4.737 -36.832 1.00 92.44 91 GLY A N 1
ATOM 701 C CA . GLY A 1 91 ? 9.663 3.745 -35.762 1.00 92.44 91 GLY A CA 1
ATOM 702 C C . GLY A 1 91 ? 10.953 2.913 -35.866 1.00 92.44 91 GLY A C 1
ATOM 703 O O . GLY A 1 91 ? 11.129 1.964 -35.106 1.00 92.44 91 GLY A O 1
ATOM 704 N N . ASN A 1 92 ? 11.872 3.278 -36.763 1.00 93.31 92 ASN A N 1
ATOM 705 C CA . ASN A 1 92 ? 13.099 2.538 -37.079 1.00 93.31 92 ASN A CA 1
ATOM 706 C C . ASN A 1 92 ? 14.387 3.358 -36.859 1.00 93.31 92 ASN A C 1
ATOM 708 O O . ASN A 1 92 ? 15.410 3.083 -37.478 1.00 93.31 92 ASN A O 1
ATOM 712 N N . CYS A 1 93 ? 14.345 4.384 -36.003 1.00 95.38 93 CYS A N 1
ATOM 713 C CA . CYS A 1 93 ? 15.510 5.232 -35.733 1.00 95.38 93 CYS A CA 1
ATOM 714 C C . CYS A 1 93 ? 16.695 4.426 -35.185 1.00 95.38 93 CYS A C 1
ATOM 716 O O . CYS A 1 93 ? 16.528 3.602 -34.280 1.00 95.38 93 CYS A O 1
ATOM 718 N N . ASP A 1 94 ? 17.900 4.759 -35.644 1.00 95.25 94 ASP A N 1
ATOM 719 C CA . ASP A 1 94 ? 19.127 4.151 -35.145 1.00 95.25 94 ASP A CA 1
ATOM 720 C C . ASP A 1 94 ? 19.363 4.448 -33.660 1.00 95.25 94 ASP A C 1
ATOM 722 O O . ASP A 1 94 ? 19.276 5.581 -33.181 1.00 95.25 94 ASP A O 1
ATOM 726 N N . VAL A 1 95 ? 19.718 3.399 -32.916 1.00 97.00 95 VAL A N 1
ATOM 727 C CA . VAL A 1 95 ? 20.027 3.474 -31.484 1.00 97.00 95 VAL A CA 1
ATOM 728 C C . VAL A 1 95 ? 21.463 3.014 -31.268 1.00 97.00 95 VAL A C 1
ATOM 730 O O . VAL A 1 95 ? 21.743 1.814 -31.203 1.00 97.00 95 VAL A O 1
ATOM 733 N N . ASN A 1 96 ? 22.366 3.982 -31.119 1.00 95.38 96 ASN A N 1
ATOM 734 C CA . ASN A 1 96 ? 23.770 3.782 -30.754 1.00 95.38 96 ASN A CA 1
ATOM 735 C C . ASN A 1 96 ? 24.171 4.718 -29.595 1.00 95.38 96 ASN A C 1
ATOM 737 O O . ASN A 1 96 ? 23.373 5.545 -29.150 1.00 95.38 96 ASN A O 1
ATOM 741 N N . LYS A 1 97 ? 25.398 4.595 -29.079 1.00 94.88 97 LYS A N 1
ATOM 742 C CA . LYS A 1 97 ? 25.885 5.354 -27.914 1.00 94.88 97 LYS A CA 1
ATOM 743 C C . LYS A 1 97 ? 25.654 6.866 -28.022 1.00 94.88 97 LYS A C 1
ATOM 745 O O . LYS A 1 97 ? 25.278 7.476 -27.021 1.00 94.88 97 LYS A O 1
ATOM 750 N N . ASN A 1 98 ? 25.836 7.432 -29.212 1.00 94.62 98 ASN A N 1
ATOM 751 C CA . ASN A 1 98 ? 25.840 8.875 -29.439 1.00 94.62 98 ASN A CA 1
ATOM 752 C C . ASN A 1 98 ? 24.428 9.433 -29.661 1.00 94.62 98 ASN A C 1
ATOM 754 O O . ASN A 1 98 ? 24.134 10.532 -29.205 1.00 94.62 98 ASN A O 1
ATOM 758 N N . ILE A 1 99 ? 23.534 8.665 -30.297 1.00 94.69 99 ILE A N 1
ATOM 759 C CA . ILE A 1 99 ? 22.187 9.142 -30.676 1.00 94.69 99 ILE A CA 1
ATOM 760 C C . ILE A 1 99 ? 21.033 8.418 -29.974 1.00 94.69 99 ILE A C 1
ATOM 762 O O . ILE A 1 99 ? 19.873 8.717 -30.233 1.00 94.69 99 ILE A O 1
ATOM 766 N N . ARG A 1 100 ? 21.300 7.512 -29.022 1.00 95.00 100 ARG A N 1
ATOM 767 C CA . ARG A 1 100 ? 20.256 6.792 -28.254 1.00 95.00 100 ARG A CA 1
ATOM 768 C C . ARG A 1 100 ? 19.242 7.698 -27.545 1.00 95.00 100 ARG A C 1
ATOM 770 O O . ARG A 1 100 ? 18.220 7.204 -27.087 1.00 95.00 100 ARG A O 1
ATOM 777 N N . CYS A 1 101 ? 19.514 8.990 -27.384 1.00 95.88 101 CYS A N 1
ATOM 778 C CA . CYS A 1 101 ? 18.579 9.945 -26.784 1.00 95.88 101 CYS A CA 1
ATOM 779 C C . CYS A 1 101 ? 17.656 10.634 -27.804 1.00 95.88 101 CYS A C 1
ATOM 781 O O . CYS A 1 101 ? 16.697 11.269 -27.377 1.00 95.88 101 CYS A O 1
ATOM 783 N N . ALA A 1 102 ? 17.906 10.490 -29.111 1.00 96.06 102 ALA A N 1
ATOM 784 C CA . ALA A 1 102 ? 17.143 11.158 -30.166 1.00 96.06 102 ALA A CA 1
ATOM 785 C C . ALA A 1 102 ? 15.697 10.647 -30.265 1.00 96.06 102 ALA A C 1
ATOM 787 O O . ALA A 1 102 ? 14.773 11.435 -30.428 1.00 96.06 102 ALA A O 1
ATOM 788 N N . CYS A 1 103 ? 15.479 9.335 -30.107 1.00 97.12 103 CYS A N 1
ATOM 789 C CA . CYS A 1 103 ? 14.142 8.749 -30.152 1.00 97.12 103 CYS A CA 1
ATOM 790 C C . CYS A 1 103 ? 13.907 7.772 -28.994 1.00 97.12 103 CYS A C 1
ATOM 792 O O . CYS A 1 103 ? 14.429 6.654 -28.976 1.00 97.12 103 CYS A O 1
ATOM 794 N N . ARG A 1 104 ? 13.078 8.183 -28.025 1.00 97.06 104 ARG A N 1
ATOM 795 C CA . ARG A 1 104 ? 12.715 7.356 -26.860 1.00 97.06 104 ARG A CA 1
ATOM 796 C C . ARG A 1 104 ? 11.877 6.137 -27.251 1.00 97.06 104 ARG A C 1
ATOM 798 O O . ARG A 1 104 ? 12.103 5.066 -26.698 1.00 97.06 104 ARG A O 1
ATOM 805 N N . HIS A 1 105 ? 10.992 6.281 -28.241 1.00 97.88 105 HIS A N 1
ATOM 806 C CA . HIS A 1 105 ? 10.185 5.183 -28.781 1.00 97.88 105 HIS A CA 1
ATOM 807 C C . HIS A 1 105 ? 11.064 4.049 -29.325 1.00 97.88 105 HIS A C 1
ATOM 809 O O . HIS A 1 105 ? 11.024 2.936 -28.809 1.00 97.88 105 HIS A O 1
ATOM 815 N N . CYS A 1 106 ? 11.939 4.341 -30.294 1.00 96.75 106 CYS A N 1
ATOM 816 C CA . CYS A 1 106 ? 12.806 3.329 -30.908 1.00 96.75 106 CYS A CA 1
ATOM 817 C C . CYS A 1 106 ? 13.791 2.728 -29.900 1.00 96.75 106 CYS A C 1
ATOM 819 O O . CYS A 1 106 ? 14.067 1.531 -29.933 1.00 96.75 106 CYS A O 1
ATOM 821 N N . ARG A 1 107 ? 14.286 3.534 -28.950 1.00 98.25 107 ARG A N 1
ATOM 822 C CA . ARG A 1 107 ? 15.133 3.030 -27.864 1.00 98.25 107 ARG A CA 1
ATOM 823 C C . ARG A 1 107 ? 14.393 2.028 -26.982 1.00 98.25 107 ARG A C 1
ATOM 825 O O . ARG A 1 107 ? 14.969 0.994 -26.656 1.00 98.25 107 ARG A O 1
ATOM 832 N N . PHE A 1 108 ? 13.158 2.328 -26.584 1.00 98.00 108 PHE A N 1
ATOM 833 C CA . PHE A 1 108 ? 12.370 1.442 -25.729 1.00 98.00 108 PHE A CA 1
ATOM 834 C C . PHE A 1 108 ? 11.965 0.162 -26.459 1.00 98.00 108 PHE A C 1
ATOM 836 O O . PHE A 1 108 ? 12.190 -0.926 -25.931 1.00 98.00 108 PHE A O 1
ATOM 843 N N . ASN A 1 109 ? 11.511 0.272 -27.709 1.00 96.62 109 ASN A N 1
ATOM 844 C CA . ASN A 1 109 ? 11.238 -0.894 -28.549 1.00 96.62 109 ASN A CA 1
ATOM 845 C C . ASN A 1 109 ? 12.478 -1.775 -28.704 1.00 96.62 109 ASN A C 1
ATOM 847 O O . ASN A 1 109 ? 12.380 -2.992 -28.596 1.00 96.62 109 ASN A O 1
ATOM 851 N N . LYS A 1 110 ? 13.664 -1.178 -28.879 1.00 97.69 110 LYS A N 1
ATOM 852 C CA . LYS A 1 110 ? 14.910 -1.944 -28.944 1.00 97.69 110 LYS A CA 1
ATOM 853 C C . LYS A 1 110 ? 15.246 -2.627 -27.618 1.00 97.69 110 LYS A C 1
ATOM 855 O O . LYS A 1 110 ? 15.712 -3.758 -27.654 1.00 97.69 110 LYS A O 1
ATOM 860 N N . CYS A 1 111 ? 14.989 -2.002 -26.463 1.00 96.94 111 CYS A N 1
ATOM 861 C CA . CYS A 1 111 ? 15.131 -2.667 -25.160 1.00 96.94 111 CYS A CA 1
ATOM 862 C C . CYS A 1 111 ? 14.274 -3.940 -25.072 1.00 96.94 111 CYS A C 1
ATOM 864 O O . CYS A 1 111 ? 14.770 -4.980 -24.644 1.00 96.94 111 CYS A O 1
ATOM 866 N N . LEU A 1 112 ? 13.014 -3.867 -25.508 1.00 96.25 112 LEU A N 1
ATOM 867 C CA . LEU A 1 112 ? 12.115 -5.022 -25.539 1.00 96.25 112 LEU A CA 1
ATOM 868 C C . LEU A 1 112 ? 12.583 -6.071 -26.555 1.00 96.25 112 LEU A C 1
ATOM 870 O O . LEU A 1 112 ? 12.654 -7.252 -26.226 1.00 96.25 112 LEU A O 1
ATOM 874 N N . ALA A 1 113 ? 12.977 -5.640 -27.755 1.00 95.00 113 ALA A N 1
ATOM 875 C CA . ALA A 1 113 ? 13.416 -6.521 -28.835 1.00 95.00 113 ALA A CA 1
ATOM 876 C C . ALA A 1 113 ? 14.667 -7.339 -28.478 1.00 95.00 113 ALA A C 1
ATOM 878 O O . ALA A 1 113 ? 14.775 -8.493 -28.882 1.00 95.00 113 ALA A O 1
ATOM 879 N N . VAL A 1 114 ? 15.598 -6.776 -27.696 1.00 94.88 114 VAL A N 1
ATOM 880 C CA . VAL A 1 114 ? 16.780 -7.519 -27.217 1.00 94.88 114 VAL A CA 1
ATOM 881 C C . VAL A 1 114 ? 16.486 -8.418 -26.012 1.00 94.88 114 VAL A C 1
ATOM 883 O O . VAL A 1 114 ? 17.379 -9.138 -25.574 1.00 94.88 114 VAL A O 1
ATOM 886 N N . GLY A 1 115 ? 15.263 -8.384 -25.472 1.00 94.75 115 GLY A N 1
ATOM 887 C CA . GLY A 1 115 ? 14.818 -9.263 -24.391 1.00 94.75 115 GLY A CA 1
ATOM 888 C C . GLY A 1 115 ? 14.956 -8.691 -22.980 1.00 94.75 115 GLY A C 1
ATOM 889 O O . GLY A 1 115 ? 15.094 -9.471 -22.039 1.00 94.75 115 GLY A O 1
ATOM 890 N N . MET A 1 116 ? 14.934 -7.362 -22.795 1.00 95.69 116 MET A N 1
ATOM 891 C CA . MET A 1 116 ? 14.815 -6.802 -21.442 1.00 95.69 116 MET A CA 1
ATOM 892 C C . MET A 1 116 ? 13.473 -7.193 -20.815 1.00 95.69 116 MET A C 1
ATOM 894 O O . MET A 1 116 ? 12.412 -6.861 -21.340 1.00 95.69 116 MET A O 1
ATOM 898 N N . ASP A 1 117 ? 13.525 -7.868 -19.670 1.00 91.75 117 ASP A N 1
ATOM 899 C CA . ASP A 1 117 ? 12.347 -8.375 -18.972 1.00 91.75 117 ASP A CA 1
ATOM 900 C C . ASP A 1 117 ? 11.810 -7.360 -17.953 1.00 91.75 117 ASP A C 1
ATOM 902 O O . ASP A 1 117 ? 12.440 -7.078 -16.928 1.00 91.75 117 ASP A O 1
ATOM 906 N N . ALA A 1 118 ? 10.610 -6.837 -18.212 1.00 87.94 118 ALA A N 1
ATOM 907 C CA . ALA A 1 118 ? 9.904 -5.952 -17.289 1.00 87.94 118 ALA A CA 1
ATOM 908 C C . ALA A 1 118 ? 9.561 -6.649 -15.960 1.00 87.94 118 ALA A C 1
ATOM 910 O O . ALA A 1 118 ? 9.571 -5.999 -14.916 1.00 87.94 118 ALA A O 1
ATOM 911 N N . LYS A 1 119 ? 9.351 -7.975 -15.958 1.00 86.81 119 LYS A N 1
ATOM 912 C CA . LYS A 1 119 ? 9.044 -8.752 -14.742 1.00 86.81 119 LYS A CA 1
ATOM 913 C C . LYS A 1 119 ? 10.229 -8.831 -13.778 1.00 86.81 119 LYS A C 1
ATOM 915 O O . LYS A 1 119 ? 10.045 -9.107 -12.597 1.00 86.81 119 LYS A O 1
ATOM 920 N N . ALA A 1 120 ? 11.446 -8.556 -14.253 1.00 83.75 120 ALA A N 1
ATOM 921 C CA . ALA A 1 120 ? 12.635 -8.468 -13.409 1.00 83.75 120 ALA A CA 1
ATOM 922 C C . ALA A 1 120 ? 12.723 -7.142 -12.619 1.00 83.75 120 ALA A C 1
ATOM 924 O O . ALA A 1 120 ? 13.651 -6.959 -11.823 1.00 83.75 120 ALA A O 1
ATOM 925 N N . ILE A 1 121 ? 11.798 -6.197 -12.829 1.00 83.75 121 ILE A N 1
ATOM 926 C CA . ILE A 1 121 ? 11.715 -4.949 -12.066 1.00 83.75 121 ILE A CA 1
ATOM 927 C C . ILE A 1 121 ? 10.885 -5.194 -10.802 1.00 83.75 121 ILE A C 1
ATOM 929 O O . ILE A 1 121 ? 9.688 -5.438 -10.859 1.00 83.75 121 ILE A O 1
ATOM 933 N N . GLN A 1 122 ? 11.532 -5.096 -9.640 1.00 78.75 122 GLN A N 1
ATOM 934 C CA . GLN A 1 122 ? 10.842 -5.028 -8.349 1.00 78.75 122 GLN A CA 1
ATOM 935 C C . GLN A 1 122 ? 10.298 -3.605 -8.152 1.00 78.75 122 GLN A C 1
ATOM 937 O O . GLN A 1 122 ? 11.079 -2.643 -8.242 1.00 78.75 122 GLN A O 1
ATOM 942 N N . ASN A 1 123 ? 8.984 -3.500 -7.914 1.00 64.31 123 ASN A N 1
ATOM 943 C CA . ASN A 1 123 ? 8.244 -2.234 -7.851 1.00 64.31 123 ASN A CA 1
ATOM 944 C C . ASN A 1 123 ? 8.623 -1.354 -6.663 1.00 64.31 123 ASN A C 1
ATOM 946 O O . ASN A 1 123 ? 8.568 -0.139 -6.797 1.00 64.31 123 ASN A O 1
ATOM 950 N N . ASP A 1 124 ? 9.148 -1.924 -5.583 1.00 57.66 124 ASP A N 1
ATOM 951 C CA . ASP A 1 124 ? 9.648 -1.125 -4.475 1.00 57.66 124 ASP A CA 1
ATOM 952 C C . ASP A 1 124 ? 10.887 -1.744 -3.846 1.00 57.66 124 ASP A C 1
ATOM 954 O O . ASP A 1 124 ? 11.038 -2.963 -3.739 1.00 57.66 124 ASP A O 1
ATOM 958 N N . ARG A 1 125 ? 11.817 -0.874 -3.467 1.00 60.16 125 ARG A N 1
ATOM 959 C CA . ARG A 1 125 ? 12.851 -1.206 -2.495 1.00 60.16 125 ARG A CA 1
ATOM 960 C C . ARG A 1 125 ? 12.745 -0.173 -1.402 1.00 60.16 125 ARG A C 1
ATOM 962 O O . ARG A 1 125 ? 12.756 1.019 -1.712 1.00 60.16 125 ARG A O 1
ATOM 969 N N . ASP A 1 126 ? 12.719 -0.641 -0.160 1.00 58.84 126 ASP A N 1
ATOM 970 C CA . ASP A 1 126 ? 12.861 0.218 1.007 1.00 58.84 126 ASP A CA 1
ATOM 971 C C . ASP A 1 126 ? 14.008 1.199 0.776 1.00 58.84 126 ASP A C 1
ATOM 973 O O . ASP A 1 126 ? 15.070 0.840 0.249 1.00 58.84 126 ASP A O 1
ATOM 977 N N . ARG A 1 127 ? 13.786 2.466 1.131 1.00 60.44 127 ARG A N 1
ATOM 978 C CA . ARG A 1 127 ? 14.817 3.496 1.021 1.00 60.44 127 ARG A CA 1
ATOM 979 C C . ARG A 1 127 ? 16.033 3.051 1.831 1.00 60.44 127 ARG A C 1
ATOM 981 O O . ARG A 1 127 ? 16.015 3.056 3.057 1.00 60.44 127 ARG A O 1
ATOM 988 N N . ILE A 1 128 ? 17.110 2.685 1.141 1.00 54.66 128 ILE A N 1
ATOM 989 C CA . ILE A 1 128 ? 18.376 2.343 1.786 1.00 54.66 128 ILE A CA 1
ATOM 990 C C . ILE A 1 128 ? 19.026 3.658 2.232 1.00 54.66 128 ILE A C 1
ATOM 992 O O . ILE A 1 128 ? 19.679 4.339 1.444 1.00 54.66 128 ILE A O 1
ATOM 996 N N . GLY A 1 129 ? 18.820 4.018 3.500 1.00 57.69 129 GLY A N 1
ATOM 997 C CA . GLY A 1 129 ? 19.537 5.090 4.191 1.00 57.69 129 GLY A CA 1
ATOM 998 C C . GLY A 1 129 ? 18.653 6.261 4.653 1.00 57.69 129 GLY A C 1
ATOM 999 O O . GLY A 1 129 ? 17.733 6.675 3.942 1.00 57.69 129 GLY A O 1
ATOM 1000 N N . PRO A 1 130 ? 18.932 6.845 5.835 1.00 50.00 130 PRO A N 1
ATOM 1001 C CA . PRO A 1 130 ? 18.157 7.956 6.368 1.00 50.00 130 PRO A CA 1
ATOM 1002 C C . PRO A 1 130 ? 18.491 9.242 5.605 1.00 50.00 130 PRO A C 1
ATOM 1004 O O . PRO A 1 130 ? 19.472 9.920 5.899 1.00 50.00 130 PRO A O 1
ATOM 1007 N N . THR A 1 131 ? 17.655 9.645 4.649 1.00 56.66 131 THR A N 1
ATOM 1008 C CA . THR A 1 131 ? 17.684 11.026 4.141 1.00 56.66 131 THR A CA 1
ATOM 1009 C C . THR A 1 131 ? 16.868 11.914 5.079 1.00 56.66 131 THR A C 1
ATOM 1011 O O . THR A 1 131 ? 15.785 12.385 4.748 1.00 56.66 131 THR A O 1
ATOM 1014 N N . LYS A 1 132 ? 17.386 12.152 6.292 1.00 53.06 132 LYS A N 1
ATOM 1015 C CA . LYS A 1 132 ? 16.910 13.262 7.127 1.00 53.06 132 LYS A CA 1
ATOM 1016 C C . LYS A 1 132 ? 17.358 14.570 6.478 1.00 53.06 132 LYS A C 1
ATOM 1018 O O . LYS A 1 132 ? 18.440 15.075 6.756 1.00 53.06 132 LYS A O 1
ATOM 1023 N N . LYS A 1 133 ? 16.514 15.125 5.616 1.00 47.94 133 LYS A N 1
ATOM 1024 C CA . LYS A 1 133 ? 16.434 16.573 5.418 1.00 47.94 133 LYS A CA 1
ATOM 1025 C C . LYS A 1 133 ? 14.968 16.965 5.500 1.00 47.94 133 LYS A C 1
ATOM 1027 O O . LYS A 1 133 ? 14.302 17.124 4.486 1.00 47.94 133 LYS A O 1
ATOM 1032 N N . ALA A 1 134 ? 14.486 17.114 6.732 1.00 51.62 134 ALA A N 1
ATOM 1033 C CA . ALA A 1 134 ? 13.402 18.043 6.997 1.00 51.62 134 ALA A CA 1
ATOM 1034 C C . ALA A 1 134 ? 13.920 19.431 6.593 1.00 51.62 134 ALA A C 1
ATOM 1036 O O . ALA A 1 134 ? 14.716 20.034 7.311 1.00 51.62 134 ALA A O 1
ATOM 1037 N N . LYS A 1 135 ? 13.571 19.888 5.389 1.00 42.78 135 LYS A N 1
ATOM 1038 C CA . LYS A 1 135 ? 13.752 21.286 5.010 1.00 42.78 135 LYS A CA 1
ATOM 1039 C C . LYS A 1 135 ? 12.534 22.047 5.516 1.00 42.78 135 LYS A C 1
ATOM 1041 O O . LYS A 1 135 ? 11.491 22.062 4.876 1.00 42.78 135 LYS A O 1
ATOM 1046 N N . LEU A 1 136 ? 12.697 22.668 6.679 1.00 53.78 136 LEU A N 1
ATOM 1047 C CA . LEU A 1 136 ? 12.059 23.949 6.952 1.00 53.78 136 LEU A CA 1
ATOM 1048 C C . LEU A 1 136 ? 12.586 24.941 5.907 1.00 53.78 136 LEU A C 1
ATOM 1050 O O . LEU A 1 136 ? 13.777 25.244 5.925 1.00 53.78 136 LEU A O 1
ATOM 1054 N N . SER A 1 137 ? 11.736 25.422 5.003 1.00 39.28 137 SER A N 1
ATOM 1055 C CA . SER A 1 137 ? 11.934 26.726 4.360 1.00 39.28 137 SER A CA 1
ATOM 1056 C C . SER A 1 137 ? 10.679 27.168 3.616 1.00 39.28 137 SER A C 1
ATOM 1058 O O . SER A 1 137 ? 10.288 26.576 2.614 1.00 39.28 137 SER A O 1
ATOM 1060 N N . SER A 1 138 ? 10.100 28.249 4.129 1.00 42.00 138 SER A N 1
ATOM 1061 C CA . SER A 1 138 ? 9.584 29.384 3.366 1.00 42.00 138 SER A CA 1
ATOM 1062 C C . SER A 1 138 ? 10.010 29.436 1.890 1.00 42.00 138 SER A C 1
ATOM 1064 O O . SER A 1 138 ? 11.204 29.452 1.598 1.00 42.00 138 SER A O 1
ATOM 1066 N N . GLY A 1 139 ? 9.009 29.568 1.017 1.00 42.22 139 GLY A N 1
ATOM 1067 C CA . GLY A 1 139 ? 9.042 30.320 -0.240 1.00 42.22 139 GLY A CA 1
ATOM 1068 C C . GLY A 1 139 ? 10.186 30.040 -1.214 1.00 42.22 139 GLY A C 1
ATOM 1069 O O . GLY A 1 139 ? 11.227 30.689 -1.164 1.00 42.22 139 GLY A O 1
ATOM 1070 N N . SER A 1 140 ? 9.947 29.159 -2.178 1.00 34.16 140 SER A N 1
ATOM 1071 C CA . SER A 1 140 ? 10.176 29.429 -3.607 1.00 34.16 140 SER A CA 1
ATOM 1072 C C . SER A 1 140 ? 9.540 28.303 -4.413 1.00 34.16 140 SER A C 1
ATOM 1074 O O . SER A 1 140 ? 9.706 27.128 -4.088 1.00 34.16 140 SER A O 1
ATOM 1076 N N . ASP A 1 141 ? 8.759 28.714 -5.406 1.00 47.41 141 ASP A N 1
ATOM 1077 C CA . ASP A 1 141 ? 8.099 27.886 -6.405 1.00 47.41 141 ASP A CA 1
ATOM 1078 C C . ASP A 1 141 ? 9.055 26.883 -7.067 1.00 47.41 141 ASP A C 1
ATOM 1080 O O . ASP A 1 141 ? 10.241 27.167 -7.210 1.00 47.41 141 ASP A O 1
ATOM 1084 N N . GLU A 1 142 ? 8.481 25.757 -7.508 1.00 45.34 142 GLU A N 1
ATOM 1085 C CA . GLU A 1 142 ? 9.069 24.624 -8.254 1.00 45.34 142 GLU A CA 1
ATOM 1086 C C . GLU A 1 142 ? 9.222 23.309 -7.469 1.00 45.34 142 GLU A C 1
ATOM 1088 O O . GLU A 1 142 ? 10.332 22.822 -7.282 1.00 45.34 142 GLU A O 1
ATOM 1093 N N . ASP A 1 143 ? 8.104 22.668 -7.090 1.00 43.75 143 ASP A N 1
ATOM 1094 C CA . ASP A 1 143 ? 8.015 21.195 -7.171 1.00 43.75 143 ASP A CA 1
ATOM 1095 C C . ASP A 1 143 ? 6.562 20.683 -7.059 1.00 43.75 143 ASP A C 1
ATOM 1097 O O . ASP A 1 143 ? 6.119 20.258 -5.993 1.00 43.75 143 ASP A O 1
ATOM 1101 N N . GLN A 1 144 ? 5.780 20.712 -8.144 1.00 46.34 144 GLN A N 1
ATOM 1102 C CA . GLN A 1 144 ? 4.507 19.973 -8.205 1.00 46.34 144 GLN A CA 1
ATOM 1103 C C . GLN A 1 144 ? 4.253 19.396 -9.600 1.00 46.34 144 GLN A C 1
ATOM 1105 O O . GLN A 1 144 ? 3.362 19.817 -10.328 1.00 46.34 144 GLN A O 1
ATOM 1110 N N . ALA A 1 145 ? 4.996 18.349 -9.949 1.00 43.59 145 ALA A N 1
ATOM 1111 C CA . ALA A 1 145 ? 4.415 17.278 -10.754 1.00 43.59 145 ALA A CA 1
ATOM 1112 C C . ALA A 1 145 ? 3.938 16.185 -9.788 1.00 43.59 145 ALA A C 1
ATOM 1114 O O . ALA A 1 145 ? 4.579 15.146 -9.620 1.00 43.59 145 ALA A O 1
ATOM 1115 N N . ILE A 1 146 ? 2.841 16.464 -9.081 1.00 47.94 146 ILE A N 1
ATOM 1116 C CA . ILE A 1 146 ? 2.154 15.465 -8.270 1.00 47.94 146 ILE A CA 1
ATOM 1117 C C . ILE A 1 146 ? 1.490 14.498 -9.257 1.00 47.94 146 ILE A C 1
ATOM 1119 O O . ILE A 1 146 ? 0.572 14.866 -9.985 1.00 47.94 146 ILE A O 1
ATOM 1123 N N . THR A 1 147 ? 2.002 13.273 -9.353 1.00 53.50 147 THR A N 1
ATOM 1124 C CA . THR A 1 147 ? 1.363 12.224 -10.151 1.00 53.50 147 THR A CA 1
ATOM 1125 C C . THR A 1 147 ? -0.015 11.899 -9.551 1.00 53.50 147 THR A C 1
ATOM 1127 O O . THR A 1 147 ? -0.109 11.796 -8.326 1.00 53.50 147 THR A O 1
ATOM 1130 N N . PRO A 1 148 ? -1.071 11.683 -10.362 1.00 56.03 148 PRO A N 1
ATOM 1131 C CA . PRO A 1 148 ? -2.433 11.426 -9.867 1.00 56.03 148 PRO A CA 1
ATOM 1132 C C . PRO A 1 148 ? -2.504 10.280 -8.848 1.00 56.03 148 PRO A C 1
ATOM 1134 O O . PRO A 1 148 ? -3.226 10.361 -7.861 1.00 56.03 148 PRO A O 1
ATOM 1137 N N . HIS A 1 149 ? -1.665 9.257 -9.040 1.00 57.56 149 HIS A N 1
ATOM 1138 C CA . HIS A 1 149 ? -1.570 8.099 -8.152 1.00 57.56 149 HIS A CA 1
ATOM 1139 C C . HIS A 1 149 ? -1.136 8.472 -6.725 1.00 57.56 149 HIS A C 1
ATOM 1141 O O . HIS A 1 149 ? -1.663 7.941 -5.756 1.00 57.56 149 HIS A O 1
ATOM 1147 N N . ARG A 1 150 ? -0.221 9.441 -6.574 1.00 59.66 150 ARG A N 1
ATOM 1148 C CA . ARG A 1 150 ? 0.313 9.834 -5.262 1.00 59.66 150 ARG A CA 1
ATOM 1149 C C . ARG A 1 150 ? -0.681 10.666 -4.447 1.00 59.66 150 ARG A C 1
ATOM 1151 O O . ARG A 1 150 ? -0.607 10.647 -3.224 1.00 59.66 150 ARG A O 1
ATOM 1158 N N . MET A 1 151 ? -1.592 11.391 -5.107 1.00 61.38 151 MET A N 1
ATOM 1159 C CA . MET A 1 151 ? -2.694 12.089 -4.422 1.00 61.38 151 MET A CA 1
ATOM 1160 C C . MET A 1 151 ? -3.710 11.094 -3.876 1.00 61.38 151 MET A C 1
ATOM 1162 O O . MET A 1 151 ? -4.138 11.230 -2.737 1.00 61.38 151 MET A O 1
ATOM 1166 N N . GLN A 1 152 ? -4.032 10.069 -4.667 1.00 72.06 152 GLN A N 1
ATOM 1167 C CA . GLN A 1 152 ? -4.964 9.021 -4.269 1.00 72.06 152 GLN A CA 1
ATOM 1168 C C . GLN A 1 152 ? -4.414 8.180 -3.107 1.00 72.06 152 GLN A C 1
ATOM 1170 O O . GLN A 1 152 ? -5.140 7.885 -2.163 1.00 72.06 152 GLN A O 1
ATOM 1175 N N . ASP A 1 153 ? -3.113 7.872 -3.115 1.00 81.75 153 ASP A N 1
ATOM 1176 C CA . ASP A 1 153 ? -2.458 7.181 -1.996 1.00 81.75 153 ASP A CA 1
ATOM 1177 C C . ASP A 1 153 ? -2.478 8.026 -0.709 1.00 81.75 153 ASP A C 1
ATOM 1179 O O . ASP A 1 153 ? -2.695 7.498 0.381 1.00 81.75 153 ASP A O 1
ATOM 1183 N N . GLN A 1 154 ? -2.280 9.343 -0.826 1.00 84.94 154 GLN A N 1
ATOM 1184 C CA . GLN A 1 154 ? -2.316 10.259 0.315 1.00 84.94 154 GLN A CA 1
ATOM 1185 C C . GLN A 1 154 ? -3.723 10.346 0.928 1.00 84.94 154 GLN A C 1
ATOM 1187 O O . GLN A 1 154 ? -3.857 10.270 2.147 1.00 84.94 154 GLN A O 1
ATOM 1192 N N . GLU A 1 155 ? -4.761 10.429 0.095 1.00 88.12 155 GLU A N 1
ATOM 1193 C CA . GLU A 1 155 ? -6.162 10.442 0.531 1.00 88.12 155 GLU A CA 1
ATOM 1194 C C . GLU A 1 155 ? -6.543 9.142 1.258 1.00 88.12 155 GLU A C 1
ATOM 1196 O O . GLU A 1 155 ? -7.160 9.174 2.324 1.00 88.12 155 GLU A O 1
ATOM 1201 N N . ILE A 1 156 ? -6.104 7.988 0.741 1.00 88.94 156 ILE A N 1
ATOM 1202 C CA . ILE A 1 156 ? -6.321 6.690 1.394 1.00 88.94 156 ILE A CA 1
ATOM 1203 C C . ILE A 1 156 ? -5.632 6.649 2.762 1.00 88.94 156 ILE A C 1
ATOM 1205 O O . ILE A 1 156 ? -6.233 6.205 3.739 1.00 88.94 156 ILE A O 1
ATOM 1209 N N . VAL A 1 157 ? -4.380 7.105 2.854 1.00 90.75 157 VAL A N 1
ATOM 1210 C CA . VAL A 1 157 ? -3.634 7.126 4.122 1.00 90.75 157 VAL A CA 1
ATOM 1211 C C . VAL A 1 157 ? -4.310 8.037 5.144 1.00 90.75 157 VAL A C 1
ATOM 1213 O O . VAL A 1 157 ? -4.425 7.658 6.312 1.00 90.75 157 VAL A O 1
ATOM 1216 N N . GLU A 1 158 ? -4.785 9.208 4.726 1.00 91.44 158 GLU A N 1
ATOM 1217 C CA . GLU A 1 158 ? -5.516 10.135 5.594 1.00 91.44 158 GLU A CA 1
ATOM 1218 C C . GLU A 1 158 ? -6.822 9.516 6.099 1.00 91.44 158 GLU A C 1
ATOM 1220 O O . GLU A 1 158 ? -7.066 9.513 7.308 1.00 91.44 158 GLU A O 1
ATOM 1225 N N . HIS A 1 159 ? -7.601 8.889 5.213 1.00 90.25 159 HIS A N 1
ATOM 1226 C CA . HIS A 1 159 ? -8.824 8.182 5.589 1.00 90.25 159 HIS A CA 1
ATOM 1227 C C . HIS A 1 159 ? -8.552 7.034 6.575 1.00 90.25 159 HIS A C 1
ATOM 1229 O O . HIS A 1 159 ? -9.196 6.941 7.618 1.00 90.25 159 HIS A O 1
ATOM 1235 N N . LEU A 1 160 ? -7.558 6.179 6.301 1.00 92.94 160 LEU A N 1
ATOM 1236 C CA . LEU A 1 160 ? -7.182 5.080 7.201 1.00 92.94 160 LEU A CA 1
ATOM 1237 C C . LEU A 1 160 ? -6.714 5.588 8.571 1.00 92.94 160 LEU A C 1
ATOM 1239 O O . LEU A 1 160 ? -7.035 4.985 9.594 1.00 92.94 160 LEU A O 1
ATOM 1243 N N . THR A 1 161 ? -5.987 6.707 8.596 1.00 93.38 161 THR A N 1
ATOM 1244 C CA . THR A 1 161 ? -5.530 7.343 9.839 1.00 93.38 161 THR A CA 1
ATOM 1245 C C . THR A 1 161 ? -6.712 7.875 10.649 1.00 93.38 161 THR A C 1
ATOM 1247 O O . THR A 1 161 ? -6.757 7.682 11.864 1.00 93.38 161 THR A O 1
ATOM 1250 N N . GLN A 1 162 ? -7.691 8.501 9.991 1.00 92.88 162 GLN A N 1
ATOM 1251 C CA . GLN A 1 162 ? -8.913 8.972 10.641 1.00 92.88 162 GLN A CA 1
ATOM 1252 C C . GLN A 1 162 ? -9.715 7.809 11.236 1.00 92.88 162 GLN A C 1
ATOM 1254 O O . GLN A 1 162 ? -10.117 7.871 12.398 1.00 92.88 162 GLN A O 1
ATOM 1259 N N . VAL A 1 163 ? -9.906 6.732 10.469 1.00 93.25 163 VAL A N 1
ATOM 1260 C CA . VAL A 1 163 ? -10.622 5.535 10.928 1.00 93.25 163 VAL A CA 1
ATOM 1261 C C . VAL A 1 163 ? -9.923 4.894 12.133 1.00 93.25 163 VAL A C 1
ATOM 1263 O O . VAL A 1 163 ? -10.593 4.536 13.099 1.00 93.25 163 VAL A O 1
ATOM 1266 N N . GLU A 1 164 ? -8.590 4.789 12.133 1.00 94.00 164 GLU A N 1
ATOM 1267 C CA . GLU A 1 164 ? -7.853 4.269 13.295 1.00 94.00 164 GLU A CA 1
ATOM 1268 C C . GLU A 1 164 ? -8.005 5.173 14.529 1.00 94.00 164 GLU A C 1
ATOM 1270 O O . GLU A 1 164 ? -8.126 4.670 15.647 1.00 94.00 164 GLU A O 1
ATOM 1275 N N . GLY A 1 165 ? -8.067 6.496 14.344 1.00 94.00 165 GLY A N 1
ATOM 1276 C CA . GLY A 1 165 ? -8.388 7.436 15.421 1.00 94.00 165 GLY A CA 1
ATOM 1277 C C . GLY A 1 165 ? -9.745 7.137 16.067 1.00 94.00 165 GLY A C 1
ATOM 1278 O O . GLY A 1 165 ? -9.832 7.002 17.287 1.00 94.00 165 GLY A O 1
ATOM 1279 N N . LEU A 1 166 ? -10.783 6.919 15.253 1.00 94.62 166 LEU A N 1
ATOM 1280 C CA . LEU A 1 166 ? -12.111 6.531 15.744 1.00 94.62 166 LEU A CA 1
ATOM 1281 C C . LEU A 1 166 ? -12.085 5.168 16.453 1.00 94.62 166 LEU A C 1
ATOM 1283 O O . LEU A 1 166 ? -12.742 4.987 17.478 1.00 94.62 166 LEU A O 1
ATOM 1287 N N . CYS A 1 167 ? -11.291 4.208 15.965 1.00 95.00 167 CYS A N 1
ATOM 1288 C CA . CYS A 1 167 ? -11.100 2.929 16.652 1.00 95.00 167 CYS A CA 1
ATOM 1289 C C . CYS A 1 167 ? -10.493 3.125 18.046 1.00 95.00 167 CYS A C 1
ATOM 1291 O O . CYS A 1 167 ? -10.944 2.497 19.002 1.00 95.00 167 CYS A O 1
ATOM 1293 N N . GLN A 1 168 ? -9.493 4.001 18.19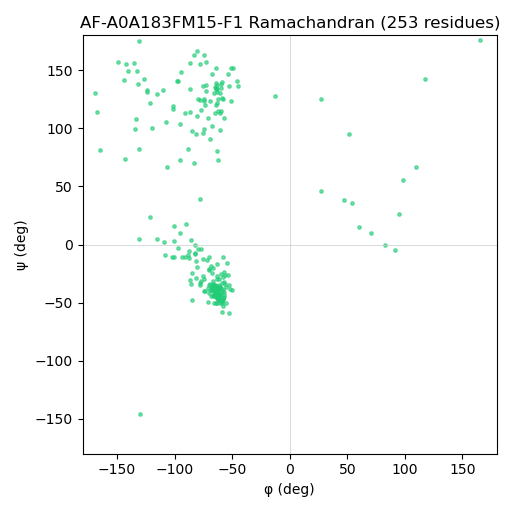2 1.00 93.56 168 GLN A N 1
ATOM 1294 C CA . GLN A 1 168 ? -8.883 4.315 19.490 1.00 93.56 168 GLN A CA 1
ATOM 1295 C C . GLN A 1 168 ? -9.869 4.958 20.468 1.00 93.56 168 GLN A C 1
ATOM 1297 O O . GLN A 1 168 ? -9.823 4.652 21.661 1.00 93.56 168 GLN A O 1
ATOM 1302 N N . GLU A 1 169 ? -10.778 5.799 19.983 1.00 94.19 169 GLU A N 1
ATOM 1303 C CA . GLU A 1 169 ? -11.868 6.330 20.803 1.00 94.19 169 GLU A CA 1
ATOM 1304 C C . GLU A 1 169 ? -12.827 5.213 21.227 1.00 94.19 169 GLU A C 1
ATOM 1306 O O . GLU A 1 169 ? -13.060 5.015 22.422 1.00 94.19 169 GLU A O 1
ATOM 1311 N N . LEU A 1 170 ? -13.294 4.402 20.271 1.00 95.06 170 LEU A N 1
ATOM 1312 C CA . LEU A 1 170 ? -14.215 3.293 20.530 1.00 95.06 170 LEU A CA 1
ATOM 1313 C C . LEU A 1 170 ? -13.636 2.264 21.518 1.00 95.06 170 LEU A C 1
ATOM 1315 O O . LEU A 1 170 ? -14.380 1.732 22.347 1.00 95.06 170 LEU A O 1
ATOM 1319 N N . ARG A 1 171 ? -12.309 2.039 21.515 1.00 94.81 171 ARG A N 1
ATOM 1320 C CA . ARG A 1 171 ? -11.602 1.196 22.507 1.00 94.81 171 ARG A CA 1
ATOM 1321 C C . ARG A 1 171 ? -11.882 1.603 23.944 1.00 94.81 171 ARG A C 1
ATOM 1323 O O . ARG A 1 171 ? -11.816 0.742 24.814 1.00 94.81 171 ARG A O 1
ATOM 1330 N N . ARG A 1 172 ? -12.223 2.862 24.203 1.00 93.88 172 ARG A N 1
ATOM 1331 C CA . ARG A 1 172 ? -12.513 3.380 25.546 1.00 93.88 172 ARG A CA 1
ATOM 1332 C C . ARG A 1 172 ? -14.002 3.536 25.822 1.00 93.88 172 ARG A C 1
ATOM 1334 O O . ARG A 1 172 ? -14.376 3.779 26.962 1.00 93.88 172 ARG A O 1
ATOM 1341 N N . CYS A 1 173 ? -14.852 3.410 24.811 1.00 94.81 173 CYS A N 1
ATOM 1342 C CA . CYS A 1 173 ? -16.293 3.591 24.934 1.00 94.81 173 CYS A CA 1
ATOM 1343 C C . CYS A 1 173 ? -16.999 2.298 25.357 1.00 94.81 173 CYS A C 1
ATOM 1345 O O . CYS A 1 173 ? -16.523 1.186 25.106 1.00 94.81 173 CYS A O 1
ATOM 1347 N N . MET A 1 174 ? -18.177 2.427 25.963 1.00 92.75 174 MET A N 1
ATOM 1348 C CA . MET A 1 174 ? -19.084 1.298 26.137 1.00 92.75 174 MET A CA 1
ATOM 1349 C C . MET A 1 174 ? -19.655 0.882 24.782 1.00 92.75 174 MET A C 1
ATOM 1351 O O . MET A 1 174 ? -20.280 1.680 24.086 1.00 92.75 174 MET A O 1
ATOM 1355 N N . MET A 1 175 ? -19.458 -0.383 24.418 1.00 91.94 175 MET A N 1
ATOM 1356 C CA . MET A 1 175 ? -20.028 -0.955 23.202 1.00 91.94 175 MET A CA 1
ATOM 1357 C C . MET A 1 175 ? -21.308 -1.714 23.531 1.00 91.94 175 MET A C 1
ATOM 1359 O O . MET A 1 175 ? -21.381 -2.413 24.536 1.00 91.94 175 MET A O 1
ATOM 1363 N N . ARG A 1 176 ? -22.314 -1.602 22.659 1.00 87.31 176 ARG A N 1
ATOM 1364 C CA . ARG A 1 176 ? -23.578 -2.337 22.798 1.00 87.31 176 ARG A CA 1
ATOM 1365 C C . ARG A 1 176 ? -23.325 -3.846 22.763 1.00 87.31 176 ARG A C 1
ATOM 1367 O O . ARG A 1 176 ? -22.689 -4.335 21.821 1.00 87.31 176 ARG A O 1
ATOM 1374 N N . ASP A 1 177 ? -23.872 -4.567 23.738 1.00 85.75 177 ASP A N 1
ATOM 1375 C CA . ASP A 1 177 ? -23.772 -6.023 23.799 1.00 85.75 177 ASP A CA 1
ATOM 1376 C C . ASP A 1 177 ? -24.383 -6.675 22.557 1.00 85.75 177 ASP A C 1
ATOM 1378 O O . ASP A 1 177 ? -25.471 -6.323 22.095 1.00 85.75 177 ASP A O 1
ATOM 1382 N N . VAL A 1 178 ? -23.663 -7.651 22.011 1.00 87.50 178 VAL A N 1
ATOM 1383 C CA . VAL A 1 178 ? -24.118 -8.482 20.896 1.00 87.50 178 VAL A CA 1
ATOM 1384 C C . VAL A 1 178 ? -23.862 -9.937 21.227 1.00 87.50 178 VAL A C 1
ATOM 1386 O O . VAL A 1 178 ? -22.808 -10.306 21.738 1.00 87.50 178 VAL A O 1
ATOM 1389 N N . SER A 1 179 ? -24.839 -10.772 20.906 1.00 86.62 179 SER A N 1
ATOM 1390 C CA . SER A 1 179 ? -24.779 -12.210 21.167 1.00 86.62 179 SER A CA 1
ATOM 1391 C C . SER A 1 179 ? -24.051 -12.978 20.062 1.00 86.62 179 SER A C 1
ATOM 1393 O O . SER A 1 179 ? -23.525 -14.063 20.299 1.00 86.62 179 SER A O 1
ATOM 1395 N N . THR A 1 180 ? -24.012 -12.429 18.841 1.00 89.62 180 THR A N 1
ATOM 1396 C CA . THR A 1 180 ? -23.432 -13.093 17.667 1.00 89.62 180 THR A CA 1
ATOM 1397 C C . THR A 1 180 ? -22.688 -12.117 16.758 1.00 89.62 180 THR A C 1
ATOM 1399 O O . THR A 1 180 ? -23.014 -10.931 16.682 1.00 89.62 180 THR A O 1
ATOM 1402 N N . VAL A 1 181 ? -21.725 -12.641 15.993 1.00 88.19 181 VAL A N 1
ATOM 1403 C CA . VAL A 1 181 ? -21.012 -11.878 14.950 1.00 88.19 181 VAL A CA 1
ATOM 1404 C C . VAL A 1 181 ? -21.981 -11.371 13.878 1.00 88.19 181 VAL A C 1
ATOM 1406 O O . VAL A 1 181 ? -21.843 -10.252 13.404 1.00 88.19 181 VAL A O 1
ATOM 1409 N N . GLN A 1 182 ? -23.007 -12.156 13.539 1.00 88.38 182 GLN A N 1
ATOM 1410 C CA . GLN A 1 182 ? -24.024 -11.766 12.561 1.00 88.38 182 GLN A CA 1
ATOM 1411 C C . GLN A 1 182 ? -24.815 -10.534 13.017 1.00 88.38 182 GLN A C 1
ATOM 1413 O O . GLN A 1 182 ? -25.058 -9.622 12.225 1.00 88.38 182 GLN A O 1
ATOM 1418 N N . GLN A 1 183 ? -25.187 -10.491 14.300 1.00 90.56 183 GLN A N 1
ATOM 1419 C CA . GLN A 1 183 ? -25.845 -9.331 14.899 1.00 90.56 183 GLN A CA 1
ATOM 1420 C C . GLN A 1 183 ? -24.923 -8.108 14.872 1.00 90.56 183 GLN A C 1
ATOM 1422 O O . GLN A 1 183 ? -25.372 -7.022 14.519 1.00 90.56 183 GLN A O 1
ATOM 1427 N N . ALA A 1 184 ? -23.637 -8.295 15.184 1.00 91.44 184 ALA A N 1
ATOM 1428 C CA . ALA A 1 184 ? -22.647 -7.227 15.107 1.00 91.44 184 ALA A CA 1
ATOM 1429 C C . ALA A 1 184 ? -22.494 -6.692 13.678 1.00 91.44 184 ALA A C 1
ATOM 1431 O O . ALA A 1 184 ? -22.495 -5.486 13.493 1.00 91.44 184 ALA A O 1
ATOM 1432 N N . LEU A 1 185 ? -22.419 -7.554 12.660 1.00 91.25 185 LEU A N 1
ATOM 1433 C CA . LEU A 1 185 ? -22.294 -7.139 11.255 1.00 91.25 185 LEU A CA 1
ATOM 1434 C C . LEU A 1 185 ? -23.528 -6.386 10.747 1.00 91.25 185 LEU A C 1
ATOM 1436 O O . LEU A 1 185 ? -23.390 -5.454 9.965 1.00 91.25 185 LEU A O 1
ATOM 1440 N N . SER A 1 186 ? -24.716 -6.774 11.213 1.00 89.88 186 SER A N 1
ATOM 1441 C CA . SER A 1 186 ? -25.986 -6.181 10.774 1.00 89.88 186 SER A CA 1
ATOM 1442 C C . SER A 1 186 ? -26.320 -4.866 11.488 1.00 89.88 186 SER A C 1
ATOM 1444 O O . SER A 1 186 ? -27.233 -4.160 11.066 1.00 89.88 186 SER A O 1
ATOM 1446 N N . SER A 1 187 ? -25.634 -4.539 12.589 1.00 90.81 187 SER A N 1
ATOM 1447 C CA . SER A 1 187 ? -25.867 -3.290 13.317 1.00 90.81 187 SER A CA 1
ATOM 1448 C C . SER A 1 187 ? -25.206 -2.097 12.616 1.00 90.81 187 SER A C 1
ATOM 1450 O O . SER A 1 187 ? -24.175 -2.276 11.958 1.00 90.81 187 SER A O 1
ATOM 1452 N N . PRO A 1 188 ? -25.703 -0.866 12.837 1.00 90.94 188 PRO A N 1
ATOM 1453 C CA . PRO A 1 188 ? -24.998 0.350 12.435 1.00 90.94 188 PRO A CA 1
ATOM 1454 C C . PRO A 1 188 ? -23.547 0.370 12.933 1.00 90.94 188 PRO A C 1
ATOM 1456 O O . PRO A 1 188 ? -23.217 -0.276 13.937 1.00 90.94 188 PRO A O 1
ATOM 1459 N N . CYS A 1 189 ? -22.684 1.068 12.193 1.00 93.00 189 CYS A N 1
ATOM 1460 C CA . CYS A 1 189 ? -21.268 1.183 12.521 1.00 93.00 189 CYS A CA 1
ATOM 1461 C C . CYS A 1 189 ? -21.071 2.111 13.723 1.00 93.00 189 CYS A C 1
ATOM 1463 O O . CYS A 1 189 ? -21.407 3.290 13.652 1.00 93.00 189 CYS A O 1
ATOM 1465 N N . LEU A 1 190 ? -20.486 1.595 14.806 1.00 93.50 190 LEU A N 1
ATOM 1466 C CA . LEU A 1 190 ? -20.287 2.378 16.034 1.00 93.50 190 LEU A CA 1
ATOM 1467 C C . LEU A 1 190 ? -19.226 3.475 15.900 1.00 93.50 190 LEU A C 1
ATOM 1469 O O . LEU A 1 190 ? -19.237 4.413 16.690 1.00 93.50 190 LEU A O 1
ATOM 1473 N N . LEU A 1 191 ? -18.317 3.376 14.924 1.00 92.25 191 LEU A N 1
ATOM 1474 C CA . LEU A 1 191 ? -17.224 4.342 14.759 1.00 92.25 191 LEU A CA 1
ATOM 1475 C C . LEU A 1 191 ? -17.720 5.756 14.439 1.00 92.25 191 LEU A C 1
ATOM 1477 O O . LEU A 1 191 ? -17.056 6.721 14.791 1.00 92.25 191 LEU A O 1
ATOM 1481 N N . PHE A 1 192 ? -18.892 5.889 13.817 1.00 87.38 192 PHE A N 1
ATOM 1482 C CA . PHE A 1 192 ? -19.488 7.194 13.515 1.00 87.38 192 PHE A CA 1
ATOM 1483 C C . PHE A 1 192 ? -20.341 7.748 14.667 1.00 87.38 192 PHE A C 1
ATOM 1485 O O . PHE A 1 192 ? -20.798 8.883 14.595 1.00 87.38 192 PHE A O 1
ATOM 1492 N N . GLU A 1 193 ? -20.537 6.959 15.728 1.00 87.31 193 GLU A N 1
ATOM 1493 C CA . GLU A 1 193 ? -21.302 7.314 16.929 1.00 87.31 193 GLU A CA 1
ATOM 1494 C C . GLU A 1 193 ? -20.379 7.510 18.154 1.00 87.31 193 GLU A C 1
ATOM 1496 O O . GLU A 1 193 ? -20.871 7.774 19.249 1.00 87.31 193 GLU A O 1
ATOM 1501 N N . THR A 1 194 ? -19.045 7.399 18.011 1.00 83.06 194 THR A N 1
ATOM 1502 C CA . THR A 1 194 ? -18.095 7.463 19.146 1.00 83.06 194 THR A CA 1
ATOM 1503 C C . THR A 1 194 ? -18.256 8.684 20.051 1.00 83.06 194 THR A C 1
ATOM 1505 O O . THR A 1 194 ? -18.176 8.487 21.267 1.00 83.06 194 THR A O 1
ATOM 1508 N N . PRO A 1 195 ? -18.552 9.907 19.555 1.00 81.44 195 PRO A N 1
ATOM 1509 C CA . PRO A 1 195 ? -18.700 11.074 20.426 1.00 81.44 195 PRO A CA 1
ATOM 1510 C C . PRO A 1 195 ? -19.911 10.993 21.366 1.00 81.44 195 PRO A C 1
ATOM 1512 O O . PRO A 1 195 ? -19.952 11.693 22.376 1.00 81.44 195 PRO A O 1
ATOM 1515 N N . GLU A 1 196 ? -20.900 10.158 21.045 1.00 87.50 196 GLU A N 1
ATOM 1516 C CA . GLU A 1 196 ? -22.140 10.001 21.813 1.00 87.50 196 GLU A CA 1
ATOM 1517 C C . GLU A 1 196 ? -22.052 8.864 22.844 1.00 87.50 196 GLU A C 1
ATOM 1519 O O . GLU A 1 196 ? -22.916 8.731 23.715 1.00 87.50 196 GLU A O 1
ATOM 1524 N N . LEU A 1 197 ? -21.005 8.037 22.773 1.00 90.44 197 LEU A N 1
ATOM 1525 C CA . LEU A 1 197 ? -20.835 6.886 23.650 1.00 90.44 197 LEU A CA 1
ATOM 1526 C C . LEU A 1 197 ? -20.130 7.269 24.955 1.00 90.44 197 LEU A C 1
ATOM 1528 O O . LEU A 1 197 ? -19.078 7.907 24.974 1.00 90.44 197 LEU A O 1
ATOM 1532 N N . SER A 1 198 ? -20.668 6.792 26.078 1.00 93.12 198 SER A N 1
ATOM 1533 C CA . SER A 1 198 ? -20.029 6.932 27.388 1.00 93.12 198 SER A CA 1
ATOM 1534 C C . SER A 1 198 ? -18.735 6.118 27.481 1.00 93.12 198 SER A 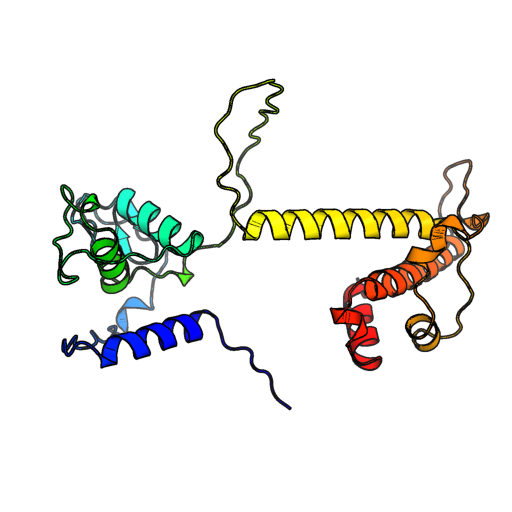C 1
ATOM 1536 O O . SER A 1 198 ? -18.662 5.006 26.953 1.00 93.12 198 SER A O 1
ATOM 1538 N N . ILE A 1 199 ? -17.749 6.615 28.231 1.00 93.25 199 ILE A N 1
ATOM 1539 C CA . ILE A 1 199 ? -16.508 5.884 28.537 1.00 93.25 199 ILE A CA 1
ATOM 1540 C C . ILE A 1 199 ? -16.829 4.635 29.368 1.00 93.25 199 ILE A C 1
ATOM 1542 O O . ILE A 1 199 ? -17.566 4.713 30.349 1.00 93.25 199 ILE A O 1
ATOM 1546 N N . ASP A 1 200 ? -16.245 3.497 28.997 1.00 92.62 200 ASP A N 1
ATOM 1547 C CA . ASP A 1 200 ? -16.293 2.256 29.763 1.00 92.62 200 ASP A CA 1
ATOM 1548 C C . ASP A 1 200 ? -15.314 2.336 30.949 1.00 92.62 200 ASP A C 1
ATOM 1550 O O . ASP A 1 200 ? -14.096 2.393 30.731 1.00 92.62 200 ASP A O 1
ATOM 1554 N N . PRO A 1 201 ? -15.801 2.304 32.204 1.00 90.94 201 PRO A N 1
ATOM 1555 C CA . PRO A 1 201 ? -14.946 2.355 33.387 1.00 90.94 201 PRO A CA 1
ATOM 1556 C C . PRO A 1 201 ? -13.906 1.231 33.442 1.00 90.94 201 PRO A C 1
ATOM 1558 O O . PRO A 1 201 ? -12.833 1.434 34.004 1.00 90.94 201 PRO A O 1
ATOM 1561 N N . SER A 1 202 ? -14.187 0.070 32.836 1.00 88.62 202 SER A N 1
ATOM 1562 C CA . SER A 1 202 ? -13.263 -1.072 32.794 1.00 88.62 202 SER A CA 1
ATOM 1563 C C . SER A 1 202 ? -12.034 -0.838 31.913 1.00 88.62 202 SER A C 1
ATOM 1565 O O . SER A 1 202 ? -11.086 -1.613 31.970 1.00 88.62 202 SER A O 1
ATOM 1567 N N . THR A 1 203 ? -12.026 0.235 31.119 1.00 90.00 203 THR A N 1
ATOM 1568 C CA . THR A 1 203 ? -10.888 0.631 30.273 1.00 90.00 203 THR A CA 1
ATOM 1569 C C . THR A 1 203 ? -10.007 1.699 30.927 1.00 90.00 203 THR A C 1
ATOM 1571 O O . THR A 1 203 ? -8.987 2.100 30.365 1.00 90.00 203 THR A O 1
ATOM 1574 N N . VAL A 1 204 ? -10.390 2.180 32.116 1.00 87.38 204 VAL A N 1
ATOM 1575 C CA . VAL A 1 204 ? -9.692 3.245 32.840 1.00 87.38 204 VAL A CA 1
ATOM 1576 C C . VAL A 1 204 ? -8.843 2.642 33.952 1.00 87.38 204 VAL A C 1
ATOM 1578 O O . VAL A 1 204 ? -9.362 2.106 34.928 1.00 87.38 204 VAL A O 1
ATOM 1581 N N . PHE A 1 205 ? -7.525 2.810 33.853 1.00 84.00 205 PHE A N 1
ATOM 1582 C CA . PHE A 1 205 ? -6.577 2.314 34.849 1.00 84.00 205 PHE A CA 1
ATOM 1583 C C . PHE A 1 205 ? -5.714 3.452 35.385 1.00 84.00 205 PHE A C 1
ATOM 1585 O O . PHE A 1 205 ? -5.204 4.269 34.621 1.00 84.00 205 PHE A O 1
ATOM 1592 N N . LYS A 1 206 ? -5.575 3.519 36.714 1.00 74.25 206 LYS A N 1
ATOM 1593 C CA . LYS A 1 206 ? -4.742 4.527 37.391 1.00 74.25 206 LYS A CA 1
ATOM 1594 C C . LYS A 1 206 ? -3.282 4.092 37.506 1.00 74.25 206 LYS A C 1
ATOM 1596 O O . LYS A 1 206 ? -2.398 4.939 37.490 1.00 74.25 206 LYS A O 1
ATOM 1601 N N . GLU A 1 207 ? -3.044 2.787 37.604 1.00 88.00 207 GLU A N 1
ATOM 1602 C CA . GLU A 1 207 ? -1.723 2.188 37.794 1.00 88.00 207 GLU A CA 1
ATOM 1603 C C . GLU A 1 207 ? -1.603 0.912 36.953 1.00 88.00 207 GLU A C 1
ATOM 1605 O O . GLU A 1 207 ? -2.598 0.230 36.695 1.00 88.00 207 GLU A O 1
ATOM 1610 N N . LEU A 1 208 ? -0.385 0.603 36.505 1.00 87.81 208 LEU A N 1
ATOM 1611 C CA . LEU A 1 208 ? -0.101 -0.618 35.752 1.00 87.81 208 LEU A CA 1
ATOM 1612 C C . LEU A 1 208 ? -0.150 -1.829 36.690 1.00 87.81 208 LEU A C 1
ATOM 1614 O O . LEU A 1 208 ? 0.491 -1.826 37.739 1.00 87.81 208 LEU A O 1
ATOM 1618 N N . TYR A 1 209 ? -0.861 -2.879 36.284 1.00 89.44 209 TYR A N 1
ATOM 1619 C CA . TYR A 1 209 ? -0.950 -4.139 37.020 1.00 89.44 209 TYR A CA 1
ATOM 1620 C C . TYR A 1 209 ? -0.805 -5.342 36.071 1.00 89.44 209 TYR A C 1
ATOM 1622 O O . TYR A 1 209 ? -1.050 -5.209 34.868 1.00 89.44 209 TYR A O 1
ATOM 1630 N N . PRO A 1 210 ? -0.389 -6.522 36.572 1.00 91.69 210 PRO A N 1
ATOM 1631 C CA . PRO A 1 210 ? -0.354 -7.739 35.767 1.00 91.69 210 PRO A CA 1
ATOM 1632 C C . PRO A 1 210 ? -1.759 -8.130 35.296 1.00 91.69 210 PRO A C 1
ATOM 1634 O O . PRO A 1 210 ? -2.657 -8.316 36.116 1.00 91.69 210 PRO A O 1
ATOM 1637 N N . ALA A 1 211 ? -1.941 -8.291 33.985 1.00 91.25 211 ALA A N 1
ATOM 1638 C CA . ALA A 1 211 ? -3.234 -8.643 33.408 1.00 91.25 211 ALA A CA 1
ATOM 1639 C C . ALA A 1 211 ? -3.683 -10.051 33.835 1.00 91.25 211 ALA A C 1
ATOM 1641 O O . ALA A 1 211 ? -2.944 -11.031 33.707 1.00 91.25 211 ALA A O 1
ATOM 1642 N N . SER A 1 212 ? -4.924 -10.158 34.302 1.00 94.06 212 SER A N 1
ATOM 1643 C CA . SER A 1 212 ? -5.594 -11.430 34.549 1.00 94.06 212 SER A CA 1
ATOM 1644 C C . SER A 1 212 ? -6.159 -12.021 33.253 1.00 94.06 212 SER A C 1
ATOM 1646 O O . SER A 1 212 ? -6.345 -11.339 32.244 1.00 94.06 212 SER A O 1
ATOM 1648 N N . MET A 1 213 ? -6.542 -13.299 33.295 1.00 94.06 213 MET A N 1
ATOM 1649 C CA . MET A 1 213 ? -7.267 -13.931 32.186 1.00 94.06 213 MET A CA 1
ATOM 1650 C C . MET A 1 213 ? -8.602 -13.239 31.868 1.00 94.06 213 MET A C 1
ATOM 1652 O O . MET A 1 213 ? -9.080 -13.333 30.737 1.00 94.06 213 MET A O 1
ATOM 1656 N N . ASN A 1 214 ? -9.210 -12.553 32.842 1.00 92.50 214 ASN A N 1
ATOM 1657 C CA . ASN A 1 214 ? -10.435 -11.794 32.618 1.00 92.50 214 ASN A CA 1
ATOM 1658 C C . ASN A 1 214 ? -10.158 -10.496 31.847 1.00 92.50 214 ASN A C 1
ATOM 1660 O O . ASN A 1 214 ? -10.910 -10.176 30.931 1.00 92.50 214 ASN A O 1
ATOM 1664 N N . ASP A 1 215 ? -9.052 -9.808 32.152 1.00 91.69 215 ASP A N 1
ATOM 1665 C CA . ASP A 1 215 ? -8.617 -8.615 31.412 1.00 91.69 215 ASP A CA 1
ATOM 1666 C C . ASP A 1 215 ? -8.313 -8.971 29.955 1.00 91.69 215 ASP A C 1
ATOM 1668 O O . ASP A 1 215 ? -8.814 -8.328 29.036 1.00 91.69 215 ASP A O 1
ATOM 1672 N N . ILE A 1 216 ? -7.562 -10.058 29.738 1.00 92.06 216 ILE A N 1
ATOM 1673 C CA . ILE A 1 216 ? -7.236 -10.558 28.395 1.00 92.06 216 ILE A CA 1
ATOM 1674 C C . ILE A 1 216 ? -8.516 -10.896 27.625 1.00 92.06 216 ILE A C 1
ATOM 1676 O O . ILE A 1 216 ? -8.663 -10.523 26.464 1.00 92.06 216 ILE A O 1
ATOM 1680 N N . ARG A 1 217 ? -9.474 -11.581 28.263 1.00 91.62 217 ARG A N 1
ATOM 1681 C CA . ARG A 1 217 ? -10.757 -11.912 27.631 1.00 91.62 217 ARG A CA 1
ATOM 1682 C C . ARG A 1 217 ? -11.541 -10.657 27.250 1.00 91.62 217 ARG A C 1
ATOM 1684 O O . ARG A 1 217 ? -12.062 -10.603 26.139 1.00 91.62 217 ARG A O 1
ATOM 1691 N N . MET A 1 218 ? -11.635 -9.687 28.158 1.00 91.25 218 MET A N 1
ATOM 1692 C CA . MET A 1 218 ? -12.339 -8.426 27.922 1.00 91.25 218 MET A CA 1
ATOM 1693 C C . MET A 1 218 ? -11.737 -7.692 26.720 1.00 91.25 218 MET A C 1
ATOM 1695 O O . MET A 1 218 ? -12.465 -7.379 25.777 1.00 91.25 218 MET A O 1
ATOM 1699 N N . TRP A 1 219 ? -10.410 -7.524 26.697 1.00 92.69 219 TRP A N 1
ATOM 1700 C CA . TRP A 1 219 ? -9.711 -6.866 25.594 1.00 92.69 219 TRP A CA 1
ATOM 1701 C C . TRP A 1 219 ? -9.825 -7.635 24.278 1.00 92.69 219 TRP A C 1
ATOM 1703 O O . TRP A 1 219 ? -10.082 -7.020 23.251 1.00 92.69 219 TRP A O 1
ATOM 1713 N N . ASN A 1 220 ? -9.745 -8.968 24.291 1.00 91.56 220 ASN A N 1
ATOM 1714 C CA . ASN A 1 220 ? -9.925 -9.768 23.078 1.00 91.56 220 ASN A CA 1
ATOM 1715 C C . ASN A 1 220 ? -11.324 -9.592 22.478 1.00 91.56 220 ASN A C 1
ATOM 1717 O O . ASN A 1 220 ? -11.454 -9.371 21.279 1.00 91.56 220 ASN A O 1
ATOM 1721 N N . ILE A 1 221 ? -12.384 -9.661 23.292 1.00 90.00 221 ILE A N 1
ATOM 1722 C CA . ILE A 1 221 ? -13.759 -9.446 22.808 1.00 90.00 221 ILE A CA 1
ATOM 1723 C C . ILE A 1 221 ? -13.909 -8.024 22.255 1.00 90.00 221 ILE A C 1
ATOM 1725 O O . ILE A 1 221 ? -14.525 -7.825 21.205 1.00 90.00 221 ILE A O 1
ATOM 1729 N N . ARG A 1 222 ? -13.323 -7.045 22.949 1.00 92.31 222 ARG A N 1
ATOM 1730 C CA . ARG A 1 222 ? -13.362 -5.633 22.573 1.00 92.31 222 ARG A CA 1
ATOM 1731 C C . ARG A 1 222 ? -12.648 -5.375 21.244 1.00 92.31 222 ARG A C 1
ATOM 1733 O O . ARG A 1 222 ? -13.272 -4.821 20.345 1.00 92.31 222 ARG A O 1
ATOM 1740 N N . GLU A 1 223 ? -11.418 -5.851 21.063 1.00 91.94 223 GLU A N 1
ATOM 1741 C CA . GLU A 1 223 ? -10.687 -5.706 19.796 1.00 91.94 223 GLU A CA 1
ATOM 1742 C C . GLU A 1 223 ? -11.390 -6.441 18.648 1.00 91.94 223 GLU A C 1
ATOM 1744 O O . GLU A 1 223 ? -11.537 -5.874 17.570 1.00 91.94 223 GLU A O 1
ATOM 1749 N N . MET A 1 224 ? -11.933 -7.643 18.879 1.00 90.88 224 MET A N 1
ATOM 1750 C CA . MET A 1 224 ? -12.727 -8.349 17.860 1.00 90.88 224 MET A CA 1
ATOM 1751 C C . MET A 1 224 ? -13.939 -7.530 17.415 1.00 90.88 224 MET A C 1
ATOM 1753 O O . MET A 1 224 ? -14.252 -7.470 16.223 1.00 90.88 224 MET A O 1
ATOM 1757 N N . ARG A 1 225 ? -14.626 -6.873 18.359 1.00 92.50 225 ARG A N 1
ATOM 1758 C CA . ARG A 1 225 ? -15.747 -5.994 18.026 1.00 92.50 225 ARG A CA 1
ATOM 1759 C C . ARG A 1 225 ? -15.282 -4.789 17.214 1.00 92.50 225 ARG A C 1
ATOM 1761 O O . ARG A 1 225 ? -15.931 -4.450 16.233 1.00 92.50 225 ARG A O 1
ATOM 1768 N N . ILE A 1 226 ? -14.152 -4.192 17.567 1.00 93.88 226 ILE A N 1
ATOM 1769 C CA . ILE A 1 226 ? -13.596 -3.034 16.860 1.00 93.88 226 ILE A CA 1
ATOM 1770 C C . ILE A 1 226 ? -13.136 -3.413 15.452 1.00 93.88 226 ILE A C 1
ATOM 1772 O O . ILE A 1 226 ? -13.407 -2.659 14.526 1.00 93.88 226 ILE A O 1
ATOM 1776 N N . CYS A 1 227 ? -12.561 -4.600 15.240 1.00 92.75 227 CYS A N 1
ATOM 1777 C CA . CYS A 1 227 ? -12.249 -5.107 13.900 1.00 92.75 227 CYS A CA 1
ATOM 1778 C C . CYS A 1 227 ? -13.499 -5.213 13.013 1.00 92.75 227 CYS A C 1
ATOM 1780 O O . CYS A 1 227 ? -13.442 -4.895 11.824 1.00 92.75 227 CYS A O 1
ATOM 1782 N N . ILE A 1 228 ? -14.636 -5.631 13.584 1.00 93.62 228 ILE A N 1
ATOM 1783 C CA . ILE A 1 228 ? -15.917 -5.664 12.865 1.00 93.62 228 ILE A CA 1
ATOM 1784 C C . ILE A 1 228 ? -16.340 -4.246 12.469 1.00 93.62 228 ILE A C 1
ATOM 1786 O O . ILE A 1 228 ? -16.669 -4.020 11.305 1.00 93.62 228 ILE A O 1
ATOM 1790 N N . GLU A 1 229 ? -16.330 -3.295 13.408 1.00 94.62 229 GLU A N 1
ATOM 1791 C CA . GLU A 1 229 ? -16.728 -1.908 13.126 1.00 94.62 229 GLU A CA 1
ATOM 1792 C C . GLU A 1 229 ? -15.763 -1.227 12.135 1.00 94.62 229 GLU A C 1
ATOM 1794 O O . GLU A 1 229 ? -16.211 -0.548 11.215 1.00 94.62 229 GLU A O 1
ATOM 1799 N N . TRP A 1 230 ? -14.457 -1.492 12.233 1.00 94.12 230 TRP A N 1
ATOM 1800 C CA . TRP A 1 230 ? -13.441 -1.040 11.277 1.00 94.12 230 TRP A CA 1
ATOM 1801 C C . TRP A 1 230 ? -13.727 -1.558 9.867 1.00 94.12 230 TRP A C 1
ATOM 1803 O O . TRP A 1 230 ? -13.768 -0.778 8.919 1.00 94.12 230 TRP A O 1
ATOM 1813 N N . GLY A 1 231 ? -14.011 -2.857 9.722 1.00 93.00 231 GLY A N 1
ATOM 1814 C CA . GLY A 1 231 ? -14.361 -3.453 8.432 1.00 93.00 231 GLY A CA 1
ATOM 1815 C C . GLY A 1 231 ? -15.581 -2.786 7.793 1.00 93.00 231 GLY A C 1
ATOM 1816 O O . GLY A 1 231 ? -15.587 -2.523 6.591 1.00 93.00 231 GLY A O 1
ATOM 1817 N N . LYS A 1 232 ? -16.590 -2.420 8.596 1.00 93.00 232 LYS A N 1
ATOM 1818 C CA . LYS A 1 232 ? -17.774 -1.699 8.104 1.00 93.00 232 LYS A CA 1
ATOM 1819 C C . LYS A 1 232 ? -17.457 -0.318 7.531 1.00 93.00 232 LYS A C 1
ATOM 1821 O O . LYS A 1 232 ? -18.303 0.203 6.822 1.00 93.00 232 LYS A O 1
ATOM 1826 N N . THR A 1 233 ? -16.300 0.287 7.787 1.00 92.56 233 THR A N 1
ATOM 1827 C CA . THR A 1 233 ? -15.959 1.594 7.189 1.00 92.56 233 THR A CA 1
ATOM 1828 C C . THR A 1 233 ? -15.640 1.513 5.695 1.00 92.56 233 THR A C 1
ATOM 1830 O O . THR A 1 233 ? -15.626 2.536 5.019 1.00 92.56 233 THR A O 1
ATOM 1833 N N . PHE A 1 234 ? -15.422 0.309 5.154 1.00 91.38 234 PHE A N 1
ATOM 1834 C CA . PHE A 1 234 ? -15.090 0.118 3.746 1.00 91.38 234 PHE A CA 1
ATOM 1835 C C . PHE A 1 234 ? -16.304 -0.342 2.943 1.00 91.38 234 PHE A C 1
ATOM 1837 O O . PHE A 1 234 ? -16.790 -1.462 3.120 1.00 91.38 234 PHE A O 1
ATOM 1844 N N . ASP A 1 235 ? -16.715 0.449 1.951 1.00 90.31 235 ASP A N 1
ATOM 1845 C CA . ASP A 1 235 ? -17.822 0.086 1.055 1.00 90.31 235 ASP A CA 1
ATOM 1846 C C . ASP A 1 235 ? -17.603 -1.271 0.370 1.00 90.31 235 ASP A C 1
ATOM 1848 O O . ASP A 1 235 ? -18.538 -2.041 0.152 1.00 90.31 235 ASP A O 1
ATOM 1852 N N . ALA A 1 236 ? -16.351 -1.585 0.020 1.00 90.94 236 ALA A N 1
ATOM 1853 C CA . ALA A 1 236 ? -15.999 -2.863 -0.590 1.00 90.94 236 ALA A CA 1
ATOM 1854 C C . ALA A 1 236 ? -16.306 -4.049 0.330 1.00 90.94 236 ALA A C 1
ATOM 1856 O O . ALA A 1 236 ? -16.788 -5.071 -0.149 1.00 90.94 236 ALA A O 1
ATOM 1857 N N . TYR A 1 237 ? -16.075 -3.896 1.635 1.00 92.94 237 TYR A N 1
ATOM 1858 C CA . TYR A 1 237 ? -16.381 -4.913 2.634 1.00 92.94 237 TYR A CA 1
ATOM 1859 C C . TYR A 1 237 ? -17.890 -5.016 2.886 1.00 92.94 237 TYR A C 1
ATOM 1861 O O . TYR A 1 237 ? -18.429 -6.120 2.963 1.00 92.94 237 TYR A O 1
ATOM 1869 N N . GLN A 1 238 ? -18.600 -3.885 2.936 1.00 90.81 238 GLN A N 1
ATOM 1870 C CA . GLN A 1 238 ? -20.059 -3.870 3.099 1.00 90.81 238 GLN A CA 1
ATOM 1871 C C . GLN A 1 238 ? -20.805 -4.562 1.946 1.00 90.81 238 GLN A C 1
ATOM 1873 O O . GLN A 1 238 ? -21.871 -5.131 2.163 1.00 90.81 238 GLN A O 1
ATOM 1878 N N . ARG A 1 239 ? -20.243 -4.556 0.729 1.00 93.44 239 ARG A N 1
ATOM 1879 C CA . ARG A 1 239 ? -20.814 -5.244 -0.444 1.00 93.44 239 ARG A CA 1
ATOM 1880 C C . ARG A 1 239 ? -20.639 -6.766 -0.435 1.00 93.44 239 ARG A C 1
ATOM 1882 O O . ARG A 1 239 ? -21.237 -7.442 -1.272 1.00 93.44 239 ARG A O 1
ATOM 1889 N N . LEU A 1 240 ? -19.800 -7.306 0.447 1.00 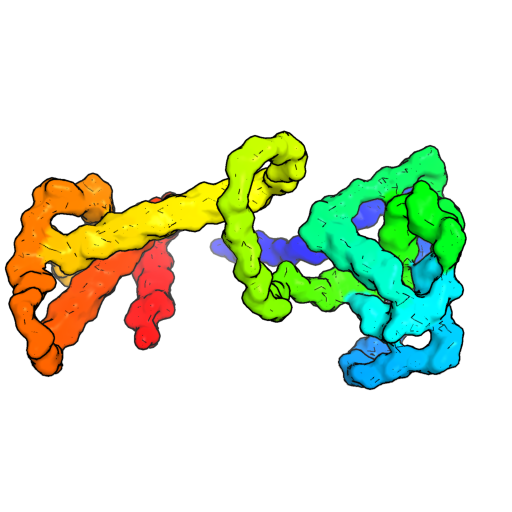93.50 240 LEU A N 1
ATOM 1890 C CA . LEU A 1 240 ? -19.588 -8.748 0.555 1.00 93.50 240 LEU A CA 1
ATOM 1891 C C . LEU A 1 240 ? -20.790 -9.441 1.202 1.00 93.50 240 LEU A C 1
ATOM 1893 O O . LEU A 1 240 ? -21.546 -8.845 1.967 1.00 93.50 240 LEU A O 1
ATOM 1897 N N . SER A 1 241 ? -20.939 -10.740 0.935 1.00 93.44 241 SER A N 1
ATOM 1898 C CA . SER A 1 241 ? -21.900 -11.556 1.672 1.00 93.44 241 SER A CA 1
ATOM 1899 C C . SER A 1 241 ? -21.497 -11.638 3.150 1.00 93.44 241 SER A C 1
ATOM 1901 O O . SER A 1 241 ? -20.310 -11.607 3.477 1.00 93.44 241 SER A O 1
ATOM 1903 N N . HIS A 1 242 ? -22.457 -11.820 4.059 1.00 89.38 242 HIS A N 1
ATOM 1904 C CA . HIS A 1 242 ? -22.145 -11.997 5.486 1.00 89.38 242 HIS A CA 1
ATOM 1905 C C . HIS A 1 242 ? -21.197 -13.181 5.740 1.00 89.38 242 HIS A C 1
ATOM 1907 O O . HIS A 1 242 ? -20.366 -13.136 6.644 1.00 89.38 242 HIS A O 1
ATOM 1913 N N . TYR A 1 243 ? -21.280 -14.232 4.920 1.00 91.62 243 TYR A N 1
ATOM 1914 C CA . TYR A 1 243 ? -20.358 -15.364 4.986 1.00 91.62 243 TYR A CA 1
ATOM 1915 C C . TYR A 1 243 ? -18.914 -14.948 4.657 1.00 91.62 243 TYR A C 1
ATOM 1917 O O . TYR A 1 243 ? -17.980 -15.311 5.378 1.00 91.62 243 TYR A O 1
ATOM 1925 N N . ASP A 1 244 ? -18.726 -14.155 3.601 1.00 92.94 244 ASP A N 1
ATOM 1926 C CA . ASP A 1 244 ? -17.404 -13.677 3.187 1.00 92.94 244 ASP A CA 1
ATOM 1927 C C . ASP A 1 244 ? -16.848 -12.635 4.164 1.00 92.94 244 ASP A C 1
ATOM 1929 O O . ASP A 1 244 ? -15.667 -12.687 4.493 1.00 92.94 244 ASP A O 1
ATOM 1933 N N . GLN A 1 245 ? -17.694 -11.755 4.708 1.00 92.06 245 GLN A N 1
ATOM 1934 C CA . GLN A 1 245 ? -17.328 -10.819 5.778 1.00 92.06 245 GLN A CA 1
ATOM 1935 C C . GLN A 1 245 ? -16.755 -11.557 6.995 1.00 92.06 245 GLN A C 1
ATOM 1937 O O . GLN A 1 245 ? -15.650 -11.264 7.450 1.00 92.06 245 GLN A O 1
ATOM 1942 N N . VAL A 1 246 ? -17.458 -12.589 7.478 1.00 89.88 246 VAL A N 1
ATOM 1943 C CA . VAL A 1 246 ? -16.975 -13.441 8.577 1.00 89.88 246 VAL A CA 1
ATOM 1944 C C . VAL A 1 246 ? -15.681 -14.166 8.199 1.00 89.88 246 VAL A C 1
ATOM 1946 O O . VAL A 1 246 ? -14.795 -14.314 9.040 1.00 89.88 246 VAL A O 1
ATOM 1949 N N . SER A 1 247 ? -15.547 -14.615 6.950 1.00 89.38 247 SER A N 1
ATOM 1950 C CA . SER A 1 247 ? -14.341 -15.301 6.472 1.00 89.38 247 SER A CA 1
ATOM 1951 C C . SER A 1 247 ? -13.123 -14.375 6.456 1.00 89.38 247 SER A C 1
ATOM 1953 O O . SER A 1 247 ? -12.059 -14.768 6.930 1.00 89.38 247 SER A O 1
ATOM 1955 N N . VAL A 1 248 ? -13.289 -13.134 5.990 1.00 89.38 248 VAL A N 1
ATOM 1956 C CA . VAL A 1 248 ? -12.250 -12.097 6.032 1.00 89.38 248 VAL A CA 1
ATOM 1957 C C . VAL A 1 248 ? -11.843 -11.822 7.478 1.00 89.38 248 VAL A C 1
ATOM 1959 O O . VAL A 1 248 ? -10.661 -11.911 7.794 1.00 89.38 248 VAL A O 1
ATOM 1962 N N . LEU A 1 249 ? -12.802 -11.590 8.381 1.00 86.25 249 LEU A N 1
ATOM 1963 C CA . LEU A 1 249 ? -12.504 -11.362 9.800 1.00 86.25 249 LEU A CA 1
ATOM 1964 C C . LEU A 1 249 ? -11.723 -12.524 10.421 1.00 86.25 249 LEU A C 1
ATOM 1966 O O . LEU A 1 249 ? -10.737 -12.305 11.116 1.00 86.25 249 LEU A O 1
ATOM 1970 N N . ARG A 1 250 ? -12.102 -13.773 10.131 1.00 84.38 250 ARG A N 1
ATOM 1971 C CA . ARG A 1 250 ? -11.383 -14.950 10.642 1.00 84.38 250 ARG A CA 1
ATOM 1972 C C . ARG A 1 250 ? -9.930 -14.998 10.184 1.00 84.38 250 ARG A C 1
ATOM 1974 O O . ARG A 1 250 ? -9.093 -15.402 10.982 1.00 84.38 250 ARG A O 1
ATOM 1981 N N . LEU A 1 251 ? -9.622 -14.585 8.953 1.00 81.94 251 LEU A N 1
ATOM 1982 C CA . LEU A 1 251 ? -8.244 -14.539 8.447 1.00 81.94 251 LEU A CA 1
ATOM 1983 C C . LEU A 1 251 ? -7.390 -13.492 9.173 1.00 81.94 251 LEU A C 1
ATOM 1985 O O . LEU A 1 251 ? -6.206 -13.726 9.389 1.00 81.94 251 LEU A O 1
ATOM 1989 N N . PHE A 1 252 ? -7.985 -12.368 9.575 1.00 70.75 252 PHE A N 1
ATOM 1990 C CA . PHE A 1 252 ? -7.282 -11.313 10.311 1.00 70.75 252 PHE A CA 1
ATOM 1991 C C . PHE A 1 252 ? -7.149 -11.600 11.814 1.00 70.75 252 PHE A C 1
ATOM 1993 O O . PHE A 1 252 ? -6.189 -11.160 12.433 1.00 70.75 252 PHE A O 1
ATOM 2000 N N . CYS A 1 253 ? -8.086 -12.349 12.395 1.00 64.19 253 CYS A N 1
ATOM 2001 C CA . CYS A 1 253 ? -8.205 -12.554 13.841 1.00 64.19 253 CYS A CA 1
ATOM 2002 C C . CYS A 1 253 ? -7.637 -13.891 14.362 1.00 64.19 253 CYS A C 1
ATOM 2004 O O . CYS A 1 253 ? -7.804 -14.196 15.541 1.00 64.19 253 CYS A O 1
ATOM 2006 N N . SER A 1 254 ? -7.037 -14.724 13.502 1.00 51.28 254 SER A N 1
ATOM 2007 C CA . SER A 1 254 ? -6.468 -16.036 13.876 1.00 51.28 254 SER A CA 1
ATOM 2008 C C . SER A 1 254 ? -4.940 -16.045 14.065 1.00 51.28 254 SER A C 1
ATOM 2010 O O . SER A 1 254 ? -4.338 -17.118 14.159 1.00 51.28 254 SER A O 1
ATOM 2012 N N . HIS A 1 255 ? -4.333 -14.863 14.197 1.00 41.03 255 HIS A N 1
ATOM 2013 C CA . HIS A 1 255 ? -2.956 -14.639 14.651 1.00 41.03 255 HIS A CA 1
ATOM 2014 C C . HIS A 1 255 ? -2.951 -13.803 15.930 1.00 41.03 255 HIS A C 1
ATOM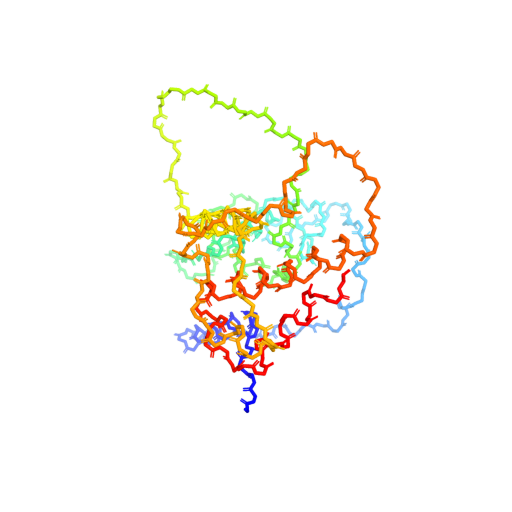 2016 O O . HIS A 1 255 ? -2.000 -13.989 16.721 1.00 41.03 255 HIS A O 1
#

Secondary structure (DSSP, 8-state):
-------HHHHHHHHHHHHTTSS----------GGGGS--S-PPPPTTPBPTTT-SBP-EEETTEEE-HHHHHHHHHHHHTT-----SSSS-----TTTTTT-HHHHHHHHHHTT--GGG--S----SS------------------HHHHHHHHHHHHHHHHHHHHHHHTTBPPPP-SSHHHHHHSPPGGGSGGGSPB-GGG--SS--PPPHHHHHHHHHHHHHHHHHHHTT-HHHHTS-HHHHHHHHHHHH--

Mean predicted aligned error: 19.48 Å

Solvent-accessible surface area (backbone atoms only — not comparable to full-atom values): 16180 Å² total; per-residue (Å²): 135,84,85,89,81,73,55,71,70,56,55,56,53,51,55,57,56,66,65,57,76,79,54,98,66,92,72,75,78,81,73,79,66,84,75,76,83,67,76,95,65,88,67,77,61,63,89,88,42,51,8,74,57,30,65,37,70,36,77,31,64,49,41,82,28,51,25,22,69,69,58,48,53,48,54,52,51,35,62,77,64,68,58,82,63,76,55,97,65,90,62,71,64,76,45,33,70,91,45,43,80,79,43,63,26,33,41,50,53,40,39,49,73,68,48,44,40,72,84,67,59,74,92,74,72,81,78,89,66,88,81,84,68,86,74,88,69,84,87,78,91,89,86,79,87,74,52,73,68,60,55,54,52,49,52,52,52,53,52,54,51,52,52,52,52,35,49,60,52,45,70,36,29,57,73,84,89,66,95,43,71,68,57,54,70,73,44,81,60,56,58,87,46,42,91,79,42,56,73,31,70,92,68,65,74,95,68,93,70,87,80,48,74,64,52,53,49,52,50,51,56,50,51,56,51,46,54,53,38,56,46,59,72,35,70,75,52,63,73,45,54,74,69,55,47,52,50,54,50,50,70,71,70,75,118

pLDDT: mean 78.26, std 21.88, range [27.75, 98.25]

Foldseek 3Di:
DDDPPDPVVVVVVVVVVVVPVPDPDPPPPPPPDPPLPPDPDDDADDPQDAAQQARHQFPGQAQSGRHHPVLNVLQLCCLLVVDDFDDPDDLCDDHHPPCVVVGSSNSNVSCVVRPRHPVSDDNDDDPDDDPPDPDPDDDDDDDDPPPPVNVVVVVVVVVLVLLVVLLVLLLFFDDDDDPDPLRLLPDPQCSVVSVVTDGDPLSDDPDDDDDDPVNVVVSLVSVLSSVSSSLVVDPVLNPDDPVVNVVVSCVVSVD

Organism: Heligmosomoides polygyrus (NCBI:txid6339)

Sequence (255 aa):
MAALNGNLADQLQNQLSYTNLQNGVDIKPFAPSPSYKRMAQRRKVPEGELCAVCSDLATGYHYGVASCNGCKTFFRRTIVSEQTFICQYNGNCDVNKNIRCACRHCRFNKCLAVGMDAKAIQNDRDRIGPTKKAKLSSGSDEDQAITPHRMQDQEIVEHLTQVEGLCQELRRCMMRDVSTVQQALSSPCLLFETPELSIDPSTVFKELYPASMNDIRMWNIREMRICIEWGKTFDAYQRLSHYDQVSVLRLFCSH

InterPro domains:
  IPR000536 Nuclear hormone receptor, ligand-binding domain [PF00104] (204-253)
  IPR000536 Nuclear hormone receptor, ligand-binding domain [PS51843] (152-255)
  IPR001628 Zinc finger, nuclear hormone receptor-type [PF00105] (50-117)
  IPR001628 Zinc finger, nuclear hormone receptor-type [PR00047] (51-67)
  IPR001628 Zinc finger, nuclear hormone receptor-type [PR00047] (67-82)
  IPR001628 Zinc finger, nuclear hormone receptor-type [PR00047] (100-108)
  IPR001628 Zinc finger, nuclear hormone receptor-type [PR00047] (108-116)
  IPR001628 Zinc finger, nuclear hormone receptor-type [PS00031] (51-77)
  IPR001628 Zinc finger, nuclear hormone receptor-type [PS51030] (48-123)
  IPR001628 Zinc finger, nuclear hormone receptor-type [SM00399] (48-119)
  IPR013088 Zinc finger, NHR/GATA-type [G3DSA:3.30.50.10] (41-149)
  IPR035500 Nuclear hormone receptor-like domain superfamily [SSF48508] (173-253)
  IPR049636 Hepatocyte nuclear factor 4-like, DNA-binding domain [cd06960] (51-126)
  IPR050274 Nuclear hormone receptor family NR2 subfamily [PTHR24083] (42-252)

Radius of gyration: 28.18 Å; Cα contacts (8 Å, |Δi|>4): 184; chains: 1; bounding box: 61×53×80 Å

Nearest PDB structures (foldseek):
  4cn3-assembly2_D  TM=9.902E-01  e=1.012E-07  Homo sapiens
  7xv9-assembly1_A  TM=9.627E-01  e=1.069E-07  Homo sapiens
  7xv6-assembly1_A  TM=9.581E-01  e=2.302E-07  Homo sapiens
  3e00-assembly1_A  TM=5.580E-01  e=3.029E-08  Homo sapiens
  3dzy-assembly1_A  TM=5.228E-01  e=5.536E-08  Homo sapiens